Protein AF-A0A6M3LRN7-F1 (afdb_monomer_lite)

Secondary structure (DSSP, 8-state):
-----TTBGGGGG-SS-EEEESBSSS-BHHHHHHHHH-GGGGSTTHHHHHHHHHHHHH-S-SS-B-TTT-SEEEEEE-SSTTEEEEEEE-SS-GGGGEEEEEEHHHHHHHHHHHHHHHHHHHHHHHHH-TTS-TTSHHHHHHHHHHHHS--HHHHHHH-PPTT--SSTTGGGT--HHHHHHHHHHHHHHHHTTS-EEETTEEEETTEEPP---S--PPPSS--S---HHHHHHHH--

pLDDT: mean 83.61, std 16.54, range [29.41, 97.31]

Organism: NCBI:txid1070528

Radius of gyration: 21.31 Å; chains: 1; bounding box: 55×32×59 Å

Foldseek 3Di:
DPDPPLFDPPCVLALFDKDKDCDDLQAPQLQLLCVLPNDLLQPQQLLVQLVVACCQQFNADDDDHNPPFAPHWDWWAFPDRQKTWIQRGDSGRRSSRTMMMGGVVLVVQLVVLQVLLLVQLLVVLCVVCVVDDSPDPVSVVVSVVCVVPPDPVNCVRRNDRARPDPDSVCLCVGDGSSVVRSVRNSRVSNLQQQWDDDDPFTAGSSGTDDDDPDDRDRRPIDHVPCPVVNSVVSSVD

Sequence (237 aa):
MKSGNYGIQQADGFACPVHGAAAGSLADCSALAAHAWGEPCRDGNSGLIAFGYLWRRFGPPWAGTDSYKKLVSYILTTPEPDVWLEMMLSGNALPLCVGYIVDLSIERELHAVWDAWECRLYDWVGQQHPDVADSSEDFWRRVDQYRKNLPAEAIAAIGQAPGRT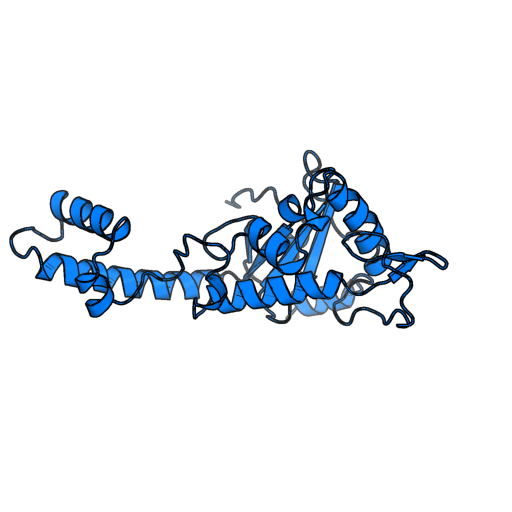PDPRDWQTCGGPISRVCTALVVAMRELLRPVYVRDIPINVLGRCGDCSEPASRSPYAGFGVPKNAMDERIAS

Structure (mmCIF, N/CA/C/O backbone):
data_AF-A0A6M3LRN7-F1
#
_entry.id   AF-A0A6M3LRN7-F1
#
loop_
_atom_site.group_PDB
_atom_site.id
_atom_site.type_symbol
_atom_site.label_atom_id
_atom_site.label_alt_id
_atom_site.label_comp_id
_atom_site.label_asym_id
_atom_site.label_entity_id
_atom_site.label_seq_id
_atom_site.pdbx_PDB_ins_code
_atom_site.Cartn_x
_atom_site.Cartn_y
_atom_site.Cartn_z
_atom_site.occupancy
_atom_site.B_iso_or_equiv
_atom_site.auth_seq_id
_atom_site.auth_comp_id
_atom_site.auth_asym_id
_atom_site.auth_atom_id
_atom_site.pdbx_PDB_model_num
ATOM 1 N N . MET A 1 1 ? -23.411 7.605 -9.660 1.00 29.41 1 MET A N 1
ATOM 2 C CA . MET A 1 1 ? -22.551 8.802 -9.776 1.00 29.41 1 MET A CA 1
ATOM 3 C C . MET A 1 1 ? -21.126 8.316 -9.532 1.00 29.41 1 MET A C 1
ATOM 5 O O . MET A 1 1 ? -20.847 7.913 -8.414 1.00 29.41 1 MET A O 1
ATOM 9 N N . LYS A 1 2 ? -20.295 8.163 -10.577 1.00 32.50 2 LYS A N 1
ATOM 10 C CA . LYS A 1 2 ? -18.912 7.670 -10.424 1.00 32.50 2 LYS A CA 1
ATOM 11 C C . LYS A 1 2 ? -18.115 8.772 -9.723 1.00 32.50 2 LYS A C 1
ATOM 13 O O . LYS A 1 2 ? -17.959 9.845 -10.300 1.00 32.50 2 LYS A O 1
ATOM 18 N N . SER A 1 3 ? -17.698 8.558 -8.478 1.00 33.12 3 SER A N 1
ATOM 19 C CA . SER A 1 3 ? -16.766 9.462 -7.804 1.00 33.12 3 SER A CA 1
ATOM 20 C C . SER A 1 3 ? -15.506 9.546 -8.659 1.00 33.12 3 SER A C 1
ATOM 22 O O . SER A 1 3 ? -14.915 8.521 -8.993 1.00 33.12 3 SER A O 1
ATOM 24 N N . GLY A 1 4 ? -15.159 10.757 -9.090 1.00 35.78 4 GLY A N 1
ATOM 25 C CA . GLY A 1 4 ? -14.008 11.020 -9.943 1.00 35.78 4 GLY A CA 1
ATOM 26 C C . GLY A 1 4 ? -12.707 10.702 -9.217 1.00 35.78 4 GLY A C 1
ATOM 27 O O . GLY A 1 4 ? -12.070 11.595 -8.669 1.00 35.78 4 GLY A O 1
ATOM 28 N N . ASN A 1 5 ? -12.303 9.435 -9.223 1.00 44.66 5 ASN A N 1
ATOM 29 C CA . ASN A 1 5 ? -10.934 9.049 -8.931 1.00 44.66 5 ASN A CA 1
ATOM 30 C C . ASN A 1 5 ? -10.105 9.409 -10.165 1.00 44.66 5 ASN A C 1
ATOM 32 O O . ASN A 1 5 ? -10.039 8.658 -11.132 1.00 44.66 5 ASN A O 1
ATOM 36 N N . TYR A 1 6 ? -9.480 10.585 -10.129 1.00 45.38 6 TYR A N 1
ATOM 37 C CA . TYR A 1 6 ? -8.572 11.142 -11.145 1.00 45.38 6 TYR A CA 1
ATOM 38 C C . TYR A 1 6 ? -7.301 10.294 -11.414 1.00 45.38 6 TYR A C 1
ATOM 40 O O . TYR A 1 6 ? -6.311 10.794 -11.937 1.00 45.38 6 TYR A O 1
ATOM 48 N N . GLY A 1 7 ? -7.271 9.021 -11.026 1.00 54.09 7 GLY A N 1
ATOM 49 C CA . GLY A 1 7 ? -6.027 8.284 -10.859 1.00 54.09 7 GLY A CA 1
ATOM 50 C C . GLY A 1 7 ? -5.570 7.489 -12.070 1.00 54.09 7 GLY A C 1
ATOM 51 O O . GLY A 1 7 ? -4.405 7.617 -12.451 1.00 54.09 7 GLY A O 1
ATOM 52 N N . ILE A 1 8 ? -6.432 6.612 -12.603 1.00 61.38 8 ILE A N 1
ATOM 53 C CA . ILE A 1 8 ? -5.955 5.453 -13.366 1.00 61.38 8 ILE A CA 1
ATOM 54 C C . ILE A 1 8 ? -7.015 4.949 -14.351 1.00 61.38 8 ILE A C 1
ATOM 56 O O . ILE A 1 8 ? -7.883 4.163 -13.991 1.00 61.38 8 ILE A O 1
ATOM 60 N N . GLN A 1 9 ? -6.916 5.330 -15.625 1.00 70.50 9 GLN A N 1
ATOM 61 C CA . GLN A 1 9 ? -7.776 4.757 -16.675 1.00 70.50 9 GLN A CA 1
ATOM 62 C C . GLN A 1 9 ? -7.602 3.232 -16.796 1.00 70.50 9 GLN A C 1
ATOM 64 O O . GLN A 1 9 ? -8.513 2.533 -17.218 1.00 70.50 9 GLN A O 1
ATOM 69 N N . GLN A 1 10 ? -6.443 2.697 -16.391 1.00 71.12 10 GLN A N 1
ATOM 70 C CA . GLN A 1 10 ? -6.204 1.250 -16.358 1.00 71.12 10 GLN A CA 1
ATOM 71 C C . GLN A 1 10 ? -7.095 0.538 -15.320 1.00 71.12 10 GLN A C 1
ATOM 73 O O . GLN A 1 10 ? -7.400 -0.636 -15.504 1.00 71.12 10 GLN A O 1
ATOM 78 N N . ALA A 1 11 ? -7.558 1.237 -14.273 1.00 75.50 11 ALA A N 1
ATOM 79 C CA . ALA A 1 11 ? -8.460 0.672 -13.269 1.00 75.50 11 ALA A CA 1
ATOM 80 C C . ALA A 1 11 ? -9.887 0.446 -13.806 1.00 75.50 11 ALA A C 1
ATOM 82 O O . ALA A 1 11 ? -10.584 -0.442 -13.326 1.00 75.50 11 ALA A O 1
ATOM 83 N N . ASP A 1 12 ? -10.307 1.181 -14.846 1.00 76.94 12 ASP A N 1
ATOM 84 C CA . ASP A 1 12 ? -11.606 0.957 -15.505 1.00 76.94 12 ASP A CA 1
ATOM 85 C C . ASP A 1 12 ? -11.690 -0.421 -16.185 1.00 76.94 12 ASP A C 1
ATOM 87 O O . ASP A 1 12 ? -12.781 -0.890 -16.505 1.00 76.94 12 ASP A O 1
ATOM 91 N N . GLY A 1 13 ? -10.544 -1.067 -16.414 1.00 77.69 13 GLY A N 1
ATOM 92 C CA . GLY A 1 13 ? -10.459 -2.411 -16.967 1.00 77.69 13 GLY A CA 1
ATOM 93 C C . GLY A 1 13 ? -10.559 -3.529 -15.932 1.00 77.69 13 GLY A C 1
ATOM 94 O O . GLY A 1 13 ? -10.332 -4.667 -16.304 1.00 77.69 13 GLY A O 1
ATOM 95 N N . PHE A 1 14 ? -10.826 -3.265 -14.654 1.00 78.50 14 PHE A N 1
ATOM 96 C CA . PHE A 1 14 ? -10.939 -4.329 -13.653 1.00 78.50 14 PHE A CA 1
ATOM 97 C C . PHE A 1 14 ? -12.349 -4.929 -13.649 1.00 78.50 14 PHE A C 1
ATOM 99 O O . PHE A 1 14 ? -13.340 -4.204 -13.717 1.00 78.50 14 PHE A O 1
ATOM 106 N N . ALA A 1 15 ? -12.443 -6.257 -13.531 1.00 86.31 15 ALA A N 1
ATOM 107 C CA . ALA A 1 15 ? -13.723 -6.960 -13.377 1.00 86.31 15 ALA A CA 1
ATOM 108 C C . ALA A 1 15 ? -14.369 -6.731 -11.999 1.00 86.31 15 ALA A C 1
ATOM 110 O O . ALA A 1 15 ? -15.558 -6.987 -11.810 1.00 86.31 15 ALA A O 1
ATOM 111 N N . CYS A 1 16 ? -13.591 -6.242 -11.034 1.00 83.81 16 CYS A N 1
ATOM 112 C CA . CYS A 1 16 ? -14.014 -6.021 -9.664 1.00 83.81 16 CYS A CA 1
ATOM 113 C C . CYS A 1 16 ? -13.986 -4.532 -9.283 1.00 83.81 16 CYS A C 1
ATOM 115 O O . CYS A 1 16 ? -13.269 -3.730 -9.891 1.00 83.81 16 CYS A O 1
ATOM 117 N N . PRO A 1 17 ? -14.779 -4.122 -8.277 1.00 90.19 17 PRO A N 1
ATOM 118 C CA . PRO A 1 17 ? -14.654 -2.793 -7.704 1.00 90.19 17 PRO A CA 1
ATOM 119 C C . PRO A 1 17 ? -13.315 -2.675 -6.974 1.00 90.19 17 PRO A C 1
ATOM 121 O O . PRO A 1 17 ? -13.003 -3.479 -6.098 1.00 90.19 17 PRO A O 1
ATOM 124 N N . VAL A 1 18 ? -12.560 -1.630 -7.298 1.00 89.62 18 VAL A N 1
ATOM 125 C CA . VAL A 1 18 ? -11.245 -1.382 -6.706 1.00 89.62 18 VAL A CA 1
ATOM 126 C C . VAL A 1 18 ? -11.179 -0.041 -5.984 1.00 89.62 18 VAL A C 1
ATOM 128 O O . VAL A 1 18 ? -11.859 0.923 -6.350 1.00 89.62 18 VAL A O 1
ATOM 131 N N . HIS A 1 19 ? -10.316 0.022 -4.976 1.00 89.94 19 HIS A N 1
ATOM 132 C CA . HIS A 1 19 ? -9.874 1.245 -4.316 1.00 89.94 19 HIS A CA 1
ATOM 133 C C . HIS A 1 19 ? -8.375 1.429 -4.549 1.00 89.94 19 HIS A C 1
ATOM 135 O O . HIS A 1 19 ? -7.638 0.450 -4.591 1.00 89.94 19 HIS A O 1
ATOM 141 N N . GLY A 1 20 ? -7.896 2.666 -4.672 1.00 86.94 20 GLY A N 1
ATOM 142 C CA . GLY A 1 20 ? -6.463 2.922 -4.770 1.00 86.94 20 GLY A CA 1
ATOM 143 C C . GLY A 1 20 ? -6.055 4.260 -4.176 1.00 86.94 20 GLY A C 1
ATOM 144 O O . GLY A 1 20 ? -6.798 5.240 -4.252 1.00 86.94 20 GLY A O 1
ATOM 145 N N . ALA A 1 21 ? -4.860 4.291 -3.592 1.00 85.44 21 ALA A N 1
ATOM 146 C CA . ALA A 1 21 ? -4.287 5.470 -2.961 1.00 85.44 21 ALA A CA 1
ATOM 147 C C . ALA A 1 21 ? -2.750 5.426 -2.978 1.00 85.44 21 ALA A C 1
ATOM 149 O O . ALA A 1 21 ? -2.137 4.361 -2.990 1.00 85.44 21 ALA A O 1
ATOM 150 N N . ALA A 1 22 ? -2.114 6.599 -2.924 1.00 80.25 22 ALA A N 1
ATOM 151 C CA . ALA A 1 22 ? -0.675 6.702 -2.653 1.00 80.25 22 ALA A CA 1
ATOM 152 C C . ALA A 1 22 ? -0.371 6.486 -1.157 1.00 80.25 22 ALA A C 1
ATOM 154 O O . ALA A 1 22 ? 0.602 5.837 -0.779 1.00 80.25 22 ALA A O 1
ATOM 155 N N . ALA A 1 23 ? -1.244 7.009 -0.297 1.00 79.50 23 ALA A N 1
ATOM 156 C CA . ALA A 1 23 ? -1.239 6.791 1.140 1.00 79.50 23 ALA A CA 1
ATOM 157 C C . ALA A 1 23 ? -2.692 6.741 1.629 1.00 79.50 23 ALA A C 1
ATOM 159 O O . ALA A 1 23 ? -3.521 7.532 1.176 1.00 79.50 23 ALA A O 1
ATOM 160 N N . GLY A 1 24 ? -3.011 5.813 2.527 1.00 82.75 24 GLY A N 1
ATOM 161 C CA . GLY A 1 24 ? -4.369 5.633 3.039 1.00 82.75 24 GLY A CA 1
ATOM 162 C C . GLY A 1 24 ? -4.423 4.728 4.264 1.00 82.75 24 GLY A C 1
ATOM 163 O O . GLY A 1 24 ? -3.416 4.513 4.932 1.00 82.75 24 GLY A O 1
ATOM 164 N N . SER A 1 25 ? -5.607 4.187 4.547 1.00 80.38 25 SER A N 1
ATOM 165 C CA . SER A 1 25 ? -5.858 3.308 5.698 1.00 80.38 25 SER A CA 1
ATOM 166 C C . SER A 1 25 ? -5.082 1.987 5.648 1.00 80.38 25 SER A C 1
ATOM 168 O O . SER A 1 25 ? -4.820 1.403 6.696 1.00 80.38 25 SER A O 1
ATOM 170 N N . LEU A 1 26 ? -4.716 1.517 4.450 1.00 87.88 26 LEU A N 1
ATOM 171 C CA . LEU A 1 26 ? -4.024 0.240 4.263 1.00 87.88 26 LEU A CA 1
ATOM 172 C C . LEU A 1 26 ? -2.498 0.356 4.228 1.00 87.88 26 LEU A C 1
ATOM 174 O O . LEU A 1 26 ? -1.818 -0.550 4.700 1.00 87.88 26 LEU A O 1
ATOM 178 N N . ALA A 1 27 ? -1.957 1.431 3.651 1.00 89.62 27 ALA A N 1
ATOM 179 C CA . ALA A 1 27 ? -0.521 1.578 3.436 1.00 89.62 27 ALA A CA 1
ATOM 180 C C . ALA A 1 27 ? -0.101 3.044 3.249 1.00 89.62 27 ALA A C 1
ATOM 182 O O . ALA A 1 27 ? -0.829 3.839 2.650 1.00 89.62 27 ALA A O 1
ATOM 183 N N . ASP A 1 28 ? 1.120 3.360 3.684 1.00 91.88 28 ASP A N 1
ATOM 184 C CA . ASP A 1 28 ? 1.886 4.542 3.272 1.00 91.88 28 ASP A CA 1
ATOM 185 C C . ASP A 1 28 ? 2.944 4.097 2.253 1.00 91.88 28 ASP A C 1
ATOM 187 O O . ASP A 1 28 ? 4.015 3.603 2.621 1.00 91.88 28 ASP A O 1
ATOM 191 N N . CYS A 1 29 ? 2.650 4.232 0.955 1.00 93.44 29 CYS A N 1
ATOM 192 C CA . CYS A 1 29 ? 3.545 3.708 -0.077 1.00 93.44 29 CYS A CA 1
ATOM 193 C C . CYS A 1 29 ? 4.880 4.441 -0.151 1.00 93.44 29 CYS A C 1
ATOM 195 O O . CYS A 1 29 ? 5.873 3.825 -0.528 1.00 93.44 29 CYS A O 1
ATOM 197 N N . SER A 1 30 ? 4.930 5.719 0.227 1.00 93.44 30 SER A N 1
ATOM 198 C CA . SER A 1 30 ? 6.182 6.478 0.240 1.00 93.44 30 SER A CA 1
ATOM 199 C C . SER A 1 30 ? 7.145 5.886 1.265 1.00 93.44 30 SER A C 1
ATOM 201 O O . SER A 1 30 ? 8.330 5.663 0.995 1.00 93.44 30 SER A O 1
ATOM 203 N N . ALA A 1 31 ? 6.625 5.550 2.440 1.00 91.94 31 ALA A N 1
ATOM 204 C CA . ALA A 1 31 ? 7.435 4.951 3.476 1.00 91.94 31 ALA A CA 1
ATOM 205 C C . ALA A 1 31 ? 7.752 3.467 3.211 1.00 91.94 31 ALA A C 1
ATOM 207 O O . ALA A 1 31 ? 8.886 3.045 3.453 1.00 91.94 31 ALA A O 1
ATOM 208 N N . LEU A 1 32 ? 6.823 2.697 2.627 1.00 94.00 32 LEU A N 1
ATOM 209 C CA . LEU A 1 32 ? 7.114 1.340 2.141 1.00 94.00 32 LEU A CA 1
ATOM 210 C C . LEU A 1 32 ? 8.195 1.344 1.053 1.00 94.00 32 LEU A C 1
ATOM 212 O O . LEU A 1 32 ? 9.089 0.501 1.084 1.00 94.00 32 LEU A O 1
ATOM 216 N N . ALA A 1 33 ? 8.165 2.310 0.134 1.00 95.38 33 ALA A N 1
ATOM 217 C CA . ALA A 1 33 ? 9.182 2.491 -0.897 1.00 95.38 33 ALA A CA 1
ATOM 218 C C . ALA A 1 33 ? 10.552 2.796 -0.287 1.00 95.38 33 ALA A C 1
ATOM 220 O O . ALA A 1 33 ? 11.543 2.154 -0.636 1.00 95.38 33 ALA A O 1
ATOM 221 N N . ALA A 1 34 ? 10.609 3.713 0.683 1.00 94.12 34 ALA A N 1
ATOM 222 C CA . ALA A 1 34 ? 11.837 3.993 1.422 1.00 94.12 34 ALA A CA 1
ATOM 223 C C . ALA A 1 34 ? 12.362 2.751 2.164 1.00 94.12 34 ALA A C 1
ATOM 225 O O . ALA A 1 34 ? 13.568 2.516 2.192 1.00 94.12 34 ALA A O 1
ATOM 226 N N . HIS A 1 35 ? 11.473 1.921 2.719 1.00 93.44 35 HIS A N 1
ATOM 227 C CA . HIS A 1 35 ? 11.845 0.645 3.332 1.00 93.44 35 HIS A CA 1
ATOM 228 C C . HIS A 1 35 ? 12.351 -0.384 2.305 1.00 93.44 35 HIS A C 1
ATOM 230 O O . HIS A 1 35 ? 13.311 -1.107 2.569 1.00 93.44 35 HIS A O 1
ATOM 236 N N . ALA A 1 36 ? 11.710 -0.478 1.138 1.00 95.31 36 ALA A N 1
ATOM 237 C CA . ALA A 1 36 ? 12.035 -1.460 0.109 1.00 95.31 36 ALA A CA 1
ATOM 238 C C . ALA A 1 36 ? 13.333 -1.131 -0.643 1.00 95.31 36 ALA A C 1
ATOM 240 O O . ALA A 1 36 ? 14.077 -2.046 -0.997 1.00 95.31 36 ALA A O 1
ATOM 241 N N . TRP A 1 37 ? 13.600 0.154 -0.884 1.00 96.44 37 TRP A N 1
ATOM 242 C CA . TRP A 1 37 ? 14.675 0.621 -1.762 1.00 96.44 37 TRP A CA 1
ATOM 243 C C . TRP A 1 37 ? 15.789 1.398 -1.056 1.00 96.44 37 TRP A C 1
ATOM 245 O O . TRP A 1 37 ? 16.843 1.619 -1.652 1.00 96.44 37 TRP A O 1
ATOM 255 N N . GLY A 1 38 ? 15.592 1.791 0.203 1.00 95.44 38 GLY A N 1
ATOM 256 C CA . GLY A 1 38 ? 16.562 2.574 0.965 1.00 95.44 38 GLY A CA 1
ATOM 257 C C . GLY A 1 38 ? 16.732 4.001 0.441 1.00 95.44 38 GLY A C 1
ATOM 258 O O . GLY A 1 38 ? 15.925 4.507 -0.334 1.00 95.44 38 GLY A O 1
ATOM 259 N N . GLU A 1 39 ? 17.805 4.666 0.863 1.00 94.38 39 GLU A N 1
ATOM 260 C CA . GLU A 1 39 ? 18.052 6.081 0.549 1.00 94.38 39 GLU A CA 1
ATOM 261 C C . GLU A 1 39 ? 18.117 6.437 -0.952 1.00 94.38 39 GLU A C 1
ATOM 263 O O . GLU A 1 39 ? 17.586 7.486 -1.319 1.00 94.38 39 GLU A O 1
ATOM 268 N N . PRO A 1 40 ? 18.667 5.599 -1.859 1.00 94.06 40 PRO A N 1
ATOM 269 C CA . PRO A 1 40 ? 18.795 5.969 -3.273 1.00 94.06 40 PRO A CA 1
ATOM 270 C C . PRO A 1 40 ? 17.475 6.315 -3.975 1.00 94.06 40 PRO A C 1
ATOM 272 O O . PRO A 1 40 ? 17.477 7.068 -4.946 1.00 94.06 40 PRO A O 1
ATOM 275 N N . CYS A 1 41 ? 16.334 5.812 -3.490 1.00 94.62 41 CYS A N 1
ATOM 276 C CA . CYS A 1 41 ? 15.034 6.148 -4.073 1.00 94.62 41 CYS A CA 1
ATOM 277 C C . CYS A 1 41 ? 14.613 7.610 -3.833 1.00 94.62 41 CYS A C 1
ATOM 279 O O . CYS A 1 41 ? 13.684 8.089 -4.476 1.00 94.62 41 CYS A O 1
ATOM 281 N N . ARG A 1 42 ? 15.275 8.340 -2.928 1.00 94.75 42 ARG A N 1
ATOM 282 C CA . ARG A 1 42 ? 14.945 9.737 -2.610 1.00 94.75 42 ARG A CA 1
ATOM 283 C C . ARG A 1 42 ? 15.578 10.756 -3.554 1.00 94.75 42 ARG A C 1
ATOM 285 O O . ARG A 1 42 ? 15.255 11.937 -3.442 1.00 94.75 42 ARG A O 1
ATOM 292 N N . ASP A 1 43 ? 16.436 10.328 -4.482 1.00 94.38 43 ASP A N 1
ATOM 293 C CA . ASP A 1 43 ? 16.988 11.226 -5.498 1.00 94.38 43 ASP A CA 1
ATOM 294 C C . ASP A 1 43 ? 15.861 11.890 -6.301 1.00 94.38 43 ASP A C 1
ATOM 296 O O . ASP A 1 43 ? 14.903 11.226 -6.703 1.00 94.38 43 ASP A O 1
ATOM 300 N N . GLY A 1 44 ? 15.973 13.196 -6.552 1.00 90.69 44 GLY A N 1
ATOM 301 C CA . GLY A 1 44 ? 14.909 13.975 -7.187 1.00 90.69 44 GLY A CA 1
ATOM 302 C C . GLY A 1 44 ? 14.513 13.476 -8.580 1.00 90.69 44 GLY A C 1
ATOM 303 O O . GLY A 1 44 ? 13.362 13.636 -8.966 1.00 90.69 44 GLY A O 1
ATOM 304 N N . ASN A 1 45 ? 15.423 12.818 -9.307 1.00 92.50 45 ASN A N 1
ATOM 305 C CA . ASN A 1 45 ? 15.179 12.299 -10.655 1.00 92.50 45 ASN A CA 1
ATOM 306 C C . ASN A 1 45 ? 14.928 10.785 -10.691 1.00 92.50 45 ASN A C 1
ATOM 308 O O . ASN A 1 45 ? 14.758 10.214 -11.772 1.00 92.50 45 ASN A O 1
ATOM 312 N N . SER A 1 46 ? 14.886 10.117 -9.539 1.00 95.69 46 SER A N 1
ATOM 313 C CA . SER A 1 46 ? 14.692 8.664 -9.468 1.00 95.69 46 SER A CA 1
ATOM 314 C C . SER A 1 46 ? 13.374 8.196 -10.100 1.00 95.69 46 SER A C 1
ATOM 316 O O . SER A 1 46 ? 13.340 7.106 -10.666 1.00 95.69 46 SER A O 1
ATOM 318 N N . GLY A 1 47 ? 12.320 9.024 -10.131 1.00 95.62 47 GLY A N 1
ATOM 319 C CA . GLY A 1 47 ? 11.094 8.738 -10.887 1.00 95.62 47 GLY A CA 1
ATOM 320 C C . GLY A 1 47 ? 11.305 8.647 -12.408 1.00 95.62 47 GLY A C 1
ATOM 321 O O . GLY A 1 47 ? 10.757 7.756 -13.060 1.00 95.62 47 GLY A O 1
ATOM 322 N N . LEU A 1 48 ? 12.160 9.503 -12.983 1.00 94.44 48 LEU A N 1
ATOM 323 C CA . LEU A 1 48 ? 12.522 9.457 -14.410 1.00 94.44 48 LEU A CA 1
ATOM 324 C C . LEU A 1 48 ? 13.418 8.260 -14.735 1.00 94.44 48 LEU A C 1
ATOM 326 O O . LEU A 1 48 ? 13.296 7.645 -15.795 1.00 94.44 48 LEU A O 1
ATOM 330 N N . ILE A 1 49 ? 14.311 7.906 -13.813 1.00 94.88 49 ILE A N 1
ATOM 331 C CA . ILE A 1 49 ? 15.152 6.713 -13.934 1.00 94.88 49 ILE A CA 1
ATOM 332 C C . ILE A 1 49 ? 14.274 5.456 -13.922 1.00 94.88 49 ILE A C 1
ATOM 334 O O . ILE A 1 49 ? 14.383 4.610 -14.816 1.00 94.88 49 ILE A O 1
ATOM 338 N N . ALA A 1 50 ? 13.346 5.377 -12.966 1.00 96.81 50 ALA A N 1
ATOM 339 C CA . ALA A 1 50 ? 12.366 4.307 -12.883 1.00 96.81 50 ALA A CA 1
ATOM 340 C C . ALA A 1 50 ? 11.508 4.217 -14.150 1.00 96.81 50 ALA A C 1
ATOM 342 O O . ALA A 1 50 ? 11.179 3.113 -14.571 1.00 96.81 50 ALA A O 1
ATOM 343 N N . PHE A 1 51 ? 11.200 5.338 -14.812 1.00 95.31 51 PHE A N 1
ATOM 344 C CA . PHE A 1 51 ? 10.528 5.319 -16.113 1.00 95.31 51 PHE A CA 1
ATOM 345 C C . PHE A 1 51 ? 11.322 4.578 -17.182 1.00 95.31 51 PHE A C 1
ATOM 347 O O . PHE A 1 51 ? 10.774 3.671 -17.808 1.00 95.31 51 PHE A O 1
ATOM 354 N N . GLY A 1 52 ? 12.602 4.908 -17.372 1.00 93.94 52 GLY A N 1
ATOM 355 C CA . GLY A 1 52 ? 13.441 4.208 -18.349 1.00 93.94 52 GLY A CA 1
ATOM 356 C C . GLY A 1 52 ? 13.527 2.708 -18.059 1.00 93.94 52 GLY A C 1
ATOM 357 O O . GLY A 1 52 ? 13.422 1.881 -18.968 1.00 93.94 52 GLY A O 1
ATOM 358 N N . TYR A 1 53 ? 13.638 2.357 -16.778 1.00 95.69 53 TYR A N 1
ATOM 359 C CA . TYR A 1 53 ? 13.626 0.976 -16.323 1.00 95.69 53 TYR A CA 1
ATOM 360 C C . TYR A 1 53 ? 12.299 0.256 -16.607 1.00 95.69 53 TYR A C 1
ATOM 362 O O . TYR A 1 53 ? 12.305 -0.802 -17.235 1.00 95.69 53 TYR A O 1
ATOM 370 N N . LEU A 1 54 ? 11.167 0.821 -16.181 1.00 94.38 54 LEU A N 1
ATOM 371 C CA . LEU A 1 54 ? 9.844 0.221 -16.351 1.00 94.38 54 LEU A CA 1
ATOM 372 C C . LEU A 1 54 ? 9.473 0.134 -17.829 1.00 94.38 54 LEU A C 1
ATOM 374 O O . LEU A 1 54 ? 8.988 -0.901 -18.256 1.00 94.38 54 LEU A O 1
ATOM 378 N N . TRP A 1 55 ? 9.812 1.130 -18.646 1.00 92.62 55 TRP A N 1
ATOM 379 C CA . TRP A 1 55 ? 9.641 1.042 -20.097 1.00 92.62 55 TRP A CA 1
ATOM 380 C C . TRP A 1 55 ? 10.459 -0.105 -20.696 1.00 92.62 55 TRP A C 1
ATOM 382 O O . TRP A 1 55 ? 9.976 -0.870 -21.528 1.00 92.62 55 TRP A O 1
ATOM 392 N N . ARG A 1 56 ? 11.718 -0.257 -20.273 1.00 90.31 56 ARG A N 1
ATOM 393 C CA . ARG A 1 56 ? 12.592 -1.323 -20.774 1.00 90.31 56 ARG A CA 1
ATOM 394 C C . ARG A 1 56 ? 12.137 -2.709 -20.326 1.00 90.31 56 ARG A C 1
ATOM 396 O O . ARG A 1 56 ? 12.274 -3.661 -21.104 1.00 90.31 56 ARG A O 1
ATOM 403 N N . ARG A 1 57 ? 11.692 -2.821 -19.073 1.00 90.75 57 ARG A N 1
ATOM 404 C CA . ARG A 1 57 ? 11.253 -4.069 -18.450 1.00 90.75 57 ARG A CA 1
ATOM 405 C C . ARG A 1 57 ? 9.874 -4.459 -18.952 1.00 90.75 57 ARG A C 1
ATOM 407 O O . ARG A 1 57 ? 9.730 -5.630 -19.249 1.00 90.75 57 ARG A O 1
ATOM 414 N N . PHE A 1 58 ? 8.953 -3.495 -19.061 1.00 86.38 58 PHE A N 1
ATOM 415 C CA . PHE A 1 58 ? 7.507 -3.669 -19.226 1.00 86.38 58 PHE A CA 1
ATOM 416 C C . PHE A 1 58 ? 6.902 -3.237 -20.569 1.00 86.38 58 PHE A C 1
ATOM 418 O O . PHE A 1 58 ? 5.827 -3.716 -20.942 1.00 86.38 58 PHE A O 1
ATOM 425 N N . GLY A 1 59 ? 7.617 -2.420 -21.341 1.00 86.75 59 GLY A N 1
ATOM 426 C CA . GLY A 1 59 ? 7.093 -1.774 -22.543 1.00 86.75 59 GLY A CA 1
ATOM 427 C C . GLY A 1 59 ? 6.271 -0.519 -22.215 1.00 86.75 59 GLY A C 1
ATOM 428 O O . GLY A 1 59 ? 6.267 -0.073 -21.069 1.00 86.75 59 GLY A O 1
ATOM 429 N N . PRO A 1 60 ? 5.593 0.080 -23.210 1.00 86.50 60 PRO A N 1
ATOM 430 C CA . PRO A 1 60 ? 4.736 1.238 -22.982 1.00 86.50 60 PRO A CA 1
ATOM 431 C C . PRO A 1 60 ? 3.524 0.904 -22.089 1.00 86.50 60 PRO A C 1
ATOM 433 O O . PRO A 1 60 ? 3.025 -0.225 -22.127 1.00 86.50 60 PRO A O 1
ATOM 436 N N . PRO A 1 61 ? 3.002 1.889 -21.334 1.00 81.19 61 PRO A N 1
ATOM 437 C CA . PRO A 1 61 ? 1.729 1.766 -20.624 1.00 81.19 61 PRO A CA 1
ATOM 438 C C . PRO A 1 61 ? 0.560 1.637 -21.611 1.00 81.19 61 PRO A C 1
ATOM 440 O O . PRO A 1 61 ? 0.614 2.135 -22.735 1.00 81.19 61 PRO A O 1
ATOM 443 N N . TRP A 1 62 ? -0.522 0.994 -21.178 1.00 69.06 62 TRP A N 1
ATOM 444 C CA . TRP A 1 62 ? -1.640 0.628 -22.059 1.00 69.06 62 TRP A CA 1
ATOM 445 C C . TRP A 1 62 ? -2.793 1.631 -22.042 1.00 69.06 62 TRP A C 1
ATOM 447 O O . TRP A 1 62 ? -3.620 1.638 -22.950 1.00 69.06 62 TRP A O 1
ATOM 457 N N . ALA A 1 63 ? -2.837 2.492 -21.028 1.00 72.94 63 ALA A N 1
ATOM 458 C CA . ALA A 1 63 ? -3.795 3.582 -20.946 1.00 72.94 63 ALA A CA 1
ATOM 459 C C . ALA A 1 63 ? -3.115 4.857 -20.454 1.00 72.94 63 ALA A C 1
ATOM 461 O O . ALA A 1 63 ? -2.027 4.818 -19.866 1.00 72.94 63 ALA A O 1
ATOM 462 N N . GLY A 1 64 ? -3.786 5.979 -20.704 1.00 68.75 64 GLY A N 1
ATOM 463 C CA . GLY A 1 64 ? -3.358 7.281 -20.236 1.00 68.75 64 GLY A CA 1
ATOM 464 C C . GLY A 1 64 ? -3.397 7.387 -18.715 1.00 68.75 64 GLY A C 1
ATOM 465 O O . GLY A 1 64 ? -3.992 6.585 -17.993 1.00 68.75 64 GLY A O 1
ATOM 466 N N . THR A 1 65 ? -2.741 8.427 -18.236 1.00 76.81 65 THR A N 1
ATOM 467 C CA . THR A 1 65 ? -2.735 8.837 -16.837 1.00 76.81 65 THR A CA 1
ATOM 468 C C . THR A 1 65 ? -3.228 10.282 -16.751 1.00 76.81 65 THR A C 1
ATOM 470 O O . THR A 1 65 ? -3.470 10.906 -17.786 1.00 76.81 65 THR A O 1
ATOM 473 N N . ASP A 1 66 ? -3.378 10.825 -15.541 1.00 77.31 66 ASP A N 1
ATOM 474 C CA . ASP A 1 66 ? -3.558 12.269 -15.347 1.00 77.31 66 ASP A CA 1
ATOM 475 C C . ASP A 1 66 ? -2.505 13.046 -16.157 1.00 77.31 66 ASP A C 1
ATOM 477 O O . ASP A 1 66 ? -1.311 12.986 -15.854 1.00 77.31 66 ASP A O 1
ATOM 481 N N . SER A 1 67 ? -2.970 13.774 -17.177 1.00 73.62 67 SER A N 1
ATOM 482 C CA . SER A 1 67 ? -2.138 14.518 -18.123 1.00 73.62 67 SER A CA 1
ATOM 483 C C . SER A 1 67 ? -1.424 15.717 -17.500 1.00 73.62 67 SER A C 1
ATOM 485 O O . SER A 1 67 ? -0.615 16.350 -18.173 1.00 73.62 67 SER A O 1
ATOM 487 N N . TYR A 1 68 ? -1.750 16.079 -16.256 1.00 75.62 68 TYR A N 1
ATOM 488 C CA . TYR A 1 68 ? -1.176 17.241 -15.589 1.00 75.62 68 TYR A CA 1
ATOM 489 C C . TYR A 1 68 ? 0.001 16.892 -14.669 1.00 75.62 68 TYR A C 1
ATOM 491 O O . TYR A 1 68 ? 0.999 17.609 -14.669 1.00 75.62 68 TYR A O 1
ATOM 499 N N . LYS A 1 69 ? -0.087 15.807 -13.885 1.00 79.94 69 LYS A N 1
ATOM 500 C CA . LYS A 1 69 ? 0.889 15.516 -12.810 1.00 79.94 69 LYS A CA 1
ATOM 501 C C . LYS A 1 69 ? 1.759 14.282 -13.035 1.00 79.94 69 LYS A C 1
ATOM 503 O O . LYS A 1 69 ? 2.731 14.094 -12.305 1.00 79.94 69 LYS A O 1
ATOM 508 N N . LYS A 1 70 ? 1.416 13.430 -14.002 1.00 84.69 70 LYS A N 1
ATOM 509 C CA . LYS A 1 70 ? 2.060 12.128 -14.211 1.00 84.69 70 LYS A CA 1
ATOM 510 C C . LYS A 1 70 ? 2.557 12.020 -15.654 1.00 84.69 70 LYS A C 1
ATOM 512 O O . LYS A 1 70 ? 1.868 12.425 -16.583 1.00 84.69 70 LYS A O 1
ATOM 517 N N . LEU A 1 71 ? 3.745 11.450 -15.843 1.00 89.06 71 LEU A N 1
ATOM 518 C CA . LEU A 1 71 ? 4.271 11.129 -17.175 1.00 89.06 71 LEU A CA 1
ATOM 519 C C . LEU A 1 71 ? 3.655 9.829 -17.694 1.00 89.06 71 LEU A C 1
ATOM 521 O O . LEU A 1 71 ? 3.251 9.736 -18.848 1.00 89.06 71 LEU A O 1
ATOM 525 N N . VAL A 1 72 ? 3.587 8.823 -16.822 1.00 90.19 72 VAL A N 1
ATOM 526 C CA . VAL A 1 72 ? 3.031 7.499 -17.108 1.00 90.19 72 VAL A CA 1
ATOM 527 C C . VAL A 1 72 ? 2.614 6.817 -15.806 1.00 90.19 72 VAL A C 1
ATOM 529 O O . VAL A 1 72 ? 3.213 7.074 -14.765 1.00 90.19 72 VAL A O 1
ATOM 532 N N . SER A 1 73 ? 1.618 5.929 -15.870 1.00 90.56 73 SER A N 1
ATOM 533 C CA . SER A 1 73 ? 1.310 4.996 -14.786 1.00 90.56 73 SER A CA 1
ATOM 534 C C . SER A 1 73 ? 1.433 3.536 -15.241 1.00 90.56 73 SER A C 1
ATOM 536 O O . SER A 1 73 ? 1.048 3.197 -16.365 1.00 90.56 73 SER A O 1
ATOM 538 N N . TYR A 1 74 ? 1.967 2.681 -14.368 1.00 91.81 74 TYR A N 1
ATOM 539 C CA . TYR A 1 74 ? 1.949 1.223 -14.509 1.00 91.81 74 TYR A CA 1
ATOM 540 C C . TYR A 1 74 ? 1.192 0.609 -13.337 1.00 91.81 74 TYR A C 1
ATOM 542 O O . TYR A 1 74 ? 1.482 0.936 -12.189 1.00 91.81 74 TYR A O 1
ATOM 550 N N . ILE A 1 75 ? 0.293 -0.330 -13.620 1.00 91.62 75 ILE A N 1
ATOM 551 C CA . ILE A 1 75 ? -0.248 -1.248 -12.618 1.00 91.62 75 ILE A CA 1
ATOM 552 C C . ILE A 1 75 ? 0.498 -2.576 -12.731 1.00 91.62 75 ILE A C 1
ATOM 554 O O . ILE A 1 75 ? 0.544 -3.181 -13.802 1.00 91.62 75 ILE A O 1
ATOM 558 N N . LEU A 1 76 ? 1.063 -3.040 -11.622 1.00 91.38 76 LEU A N 1
ATOM 559 C CA . LEU A 1 76 ? 1.832 -4.274 -11.540 1.00 91.38 76 LEU A CA 1
ATOM 560 C C . LEU A 1 76 ? 1.164 -5.241 -10.560 1.00 91.38 76 LEU A C 1
ATOM 562 O O . LEU A 1 76 ? 0.716 -4.852 -9.484 1.00 91.38 76 LEU A O 1
ATOM 566 N N . THR A 1 77 ? 1.117 -6.520 -10.922 1.00 92.06 77 THR A N 1
ATOM 567 C CA . THR A 1 77 ? 0.632 -7.583 -10.031 1.00 92.06 77 THR A CA 1
ATOM 568 C C . THR A 1 77 ? 1.564 -7.766 -8.841 1.00 92.06 77 THR A C 1
ATOM 570 O O . THR A 1 77 ? 2.786 -7.688 -9.001 1.00 92.06 77 THR A O 1
ATOM 573 N N . THR A 1 78 ? 1.007 -8.107 -7.684 1.00 94.69 78 THR A N 1
ATOM 574 C CA . THR A 1 78 ? 1.776 -8.519 -6.505 1.00 94.69 78 THR A CA 1
ATOM 575 C C . THR A 1 78 ? 1.584 -10.022 -6.238 1.00 94.69 78 THR A C 1
ATOM 577 O O . THR A 1 78 ? 0.823 -10.675 -6.958 1.00 94.69 78 THR A O 1
ATOM 580 N N . PRO A 1 79 ? 2.278 -10.617 -5.249 1.00 93.69 79 PRO A N 1
ATOM 581 C CA . PRO A 1 79 ? 1.990 -11.985 -4.812 1.00 93.69 79 PRO A CA 1
ATOM 582 C C . PRO A 1 79 ? 0.579 -12.174 -4.239 1.00 93.69 79 PRO A C 1
ATOM 584 O O . PRO A 1 79 ? 0.103 -13.304 -4.186 1.00 93.69 79 PRO A O 1
ATOM 587 N N . GLU A 1 80 ? -0.072 -11.092 -3.809 1.00 94.69 80 GLU A N 1
ATOM 588 C CA . GLU A 1 80 ? -1.462 -11.104 -3.364 1.00 94.69 80 GLU A CA 1
ATOM 589 C C . GLU A 1 80 ? -2.365 -10.756 -4.564 1.00 94.69 80 GLU A C 1
ATOM 591 O O . GLU A 1 80 ? -2.242 -9.655 -5.107 1.00 94.69 80 GLU A O 1
ATOM 596 N N . PRO A 1 81 ? -3.240 -11.669 -5.029 1.00 91.94 81 PRO A N 1
ATOM 597 C CA . PRO A 1 81 ? -4.006 -11.494 -6.268 1.00 91.94 81 PRO A CA 1
ATOM 598 C C . PRO A 1 81 ? -4.924 -10.269 -6.273 1.00 91.94 81 PRO A C 1
ATOM 600 O O . PRO A 1 81 ? -5.158 -9.713 -7.345 1.00 91.94 81 PRO A O 1
ATOM 603 N N . ASP A 1 82 ? -5.377 -9.845 -5.094 1.00 95.00 82 ASP A N 1
ATOM 604 C CA . ASP A 1 82 ? -6.309 -8.734 -4.892 1.00 95.00 82 ASP A CA 1
ATOM 605 C C . ASP A 1 82 ? -5.595 -7.416 -4.535 1.00 95.00 82 ASP A C 1
ATOM 607 O O . ASP A 1 82 ? -6.223 -6.449 -4.098 1.00 95.00 82 ASP A O 1
ATOM 611 N N . VAL A 1 83 ? -4.266 -7.380 -4.689 1.00 94.62 83 VAL A N 1
ATOM 612 C CA . VAL A 1 83 ? -3.419 -6.207 -4.451 1.00 94.62 83 VAL A CA 1
ATOM 613 C C . VAL A 1 83 ? -2.539 -5.963 -5.670 1.00 94.62 83 VAL A C 1
ATOM 615 O O . VAL A 1 83 ? -1.817 -6.843 -6.149 1.00 94.62 83 VAL A O 1
ATOM 618 N N . TRP A 1 84 ? -2.525 -4.718 -6.124 1.00 94.31 84 TRP A N 1
ATOM 619 C CA . TRP A 1 84 ? -1.682 -4.255 -7.214 1.00 94.31 84 TRP A CA 1
ATOM 620 C C . TRP A 1 84 ? -0.826 -3.074 -6.769 1.00 94.31 84 TRP A C 1
ATOM 622 O O . TRP A 1 84 ? -1.251 -2.218 -5.994 1.00 94.31 84 TRP A O 1
ATOM 632 N N . LEU A 1 85 ? 0.394 -3.029 -7.291 1.00 94.81 85 LEU A N 1
ATOM 633 C CA . LEU A 1 85 ? 1.317 -1.915 -7.129 1.00 94.81 85 LEU A CA 1
ATOM 634 C C . LEU A 1 85 ? 1.076 -0.911 -8.260 1.00 94.81 85 LEU A C 1
ATOM 636 O O . LEU A 1 85 ? 1.191 -1.267 -9.433 1.00 94.81 85 LEU A O 1
ATOM 640 N N . GLU A 1 86 ? 0.779 0.341 -7.921 1.00 93.94 86 GLU A N 1
ATOM 641 C CA . GLU A 1 86 ? 0.708 1.435 -8.889 1.00 93.94 86 GLU A CA 1
ATOM 642 C C . GLU A 1 86 ? 2.032 2.215 -8.902 1.00 93.94 86 GLU A C 1
ATOM 644 O O . GLU A 1 86 ? 2.509 2.677 -7.866 1.00 93.94 86 GLU A O 1
ATOM 649 N N . MET A 1 87 ? 2.608 2.410 -10.088 1.00 94.44 87 MET A N 1
ATOM 650 C CA . MET A 1 87 ? 3.799 3.229 -10.316 1.00 94.44 87 MET A CA 1
ATOM 651 C C . MET A 1 87 ? 3.442 4.458 -11.161 1.00 94.44 87 MET A C 1
ATOM 653 O O . MET A 1 87 ? 3.425 4.387 -12.388 1.00 94.44 87 MET A O 1
ATOM 657 N N . MET A 1 88 ? 3.187 5.589 -10.504 1.00 93.12 88 MET A N 1
ATOM 658 C CA . MET A 1 88 ? 2.811 6.894 -11.064 1.00 93.12 88 MET A CA 1
ATOM 659 C C . MET A 1 88 ? 4.043 7.761 -11.341 1.00 93.12 88 MET A C 1
ATOM 661 O O . MET A 1 88 ? 4.380 8.668 -10.578 1.00 93.12 88 MET A O 1
ATOM 665 N N . LEU A 1 89 ? 4.754 7.477 -12.422 1.00 94.00 89 LEU A N 1
ATOM 666 C CA . LEU A 1 89 ? 6.062 8.074 -12.665 1.00 94.00 89 LEU A CA 1
ATOM 667 C C . LEU A 1 89 ? 5.953 9.554 -13.030 1.00 94.00 89 LEU A C 1
ATOM 669 O O . LEU A 1 89 ? 5.108 9.976 -13.825 1.00 94.00 89 LEU A O 1
ATOM 673 N N . SER A 1 90 ? 6.850 10.342 -12.451 1.00 92.19 90 SER A N 1
ATOM 674 C CA . SER A 1 90 ? 6.944 11.788 -12.627 1.00 92.19 90 SER A CA 1
ATOM 675 C C . SER A 1 90 ? 8.407 12.234 -12.504 1.00 92.19 90 SER A C 1
ATOM 677 O O . SER A 1 90 ? 9.299 11.411 -12.303 1.00 92.19 90 SER A O 1
ATOM 679 N N . GLY A 1 91 ? 8.662 13.538 -12.613 1.00 92.25 91 GLY A N 1
ATOM 680 C CA . GLY A 1 91 ? 9.970 14.137 -12.316 1.00 92.25 91 GLY A CA 1
ATOM 681 C C . GLY A 1 91 ? 10.289 14.263 -10.821 1.00 92.25 91 GLY A C 1
ATOM 682 O O . GLY A 1 91 ? 11.113 15.095 -10.469 1.00 92.25 91 GLY A O 1
ATOM 683 N N . ASN A 1 92 ? 9.594 13.522 -9.952 1.00 94.00 92 ASN A N 1
ATOM 684 C CA . ASN A 1 92 ? 9.810 13.533 -8.507 1.00 94.00 92 ASN A CA 1
ATOM 685 C C . ASN A 1 92 ? 10.645 12.331 -8.045 1.00 94.00 92 ASN A C 1
ATOM 687 O O . ASN A 1 92 ? 10.898 11.383 -8.794 1.00 94.00 92 ASN A O 1
ATOM 691 N N . ALA A 1 93 ? 10.989 12.348 -6.756 1.00 96.38 93 ALA A N 1
ATOM 692 C CA . ALA A 1 93 ? 11.545 11.195 -6.069 1.00 96.38 93 ALA A CA 1
ATOM 693 C C . ALA A 1 93 ? 10.612 9.975 -6.155 1.00 96.38 93 ALA A C 1
ATOM 695 O O . ALA A 1 93 ? 9.383 10.089 -6.077 1.00 96.38 93 ALA A O 1
ATOM 696 N N . LEU A 1 94 ? 11.211 8.795 -6.280 1.00 95.81 94 LEU A N 1
ATOM 697 C CA . LEU A 1 94 ? 10.523 7.542 -6.552 1.00 95.81 94 LEU A CA 1
ATOM 698 C C . LEU A 1 94 ? 9.473 7.165 -5.488 1.00 95.81 94 LEU A C 1
ATOM 700 O O . LEU A 1 94 ? 8.408 6.718 -5.900 1.00 95.81 94 LEU A O 1
ATOM 704 N N . PRO A 1 95 ? 9.656 7.407 -4.170 1.00 96.44 95 PRO A N 1
ATOM 705 C CA . PRO A 1 95 ? 8.610 7.199 -3.165 1.00 96.44 95 PRO A CA 1
ATOM 706 C C . PRO A 1 95 ? 7.295 7.929 -3.445 1.00 96.44 95 PRO A C 1
ATOM 708 O O . PRO A 1 95 ? 6.228 7.414 -3.133 1.00 96.44 95 PRO A O 1
ATOM 711 N N . LEU A 1 96 ? 7.355 9.111 -4.067 1.00 94.50 96 LEU A N 1
ATOM 712 C CA . LEU A 1 96 ? 6.165 9.887 -4.435 1.00 94.50 96 LEU A CA 1
ATOM 713 C C . LEU A 1 96 ? 5.488 9.361 -5.706 1.00 94.50 96 LEU A C 1
ATOM 715 O O . LEU A 1 96 ? 4.413 9.828 -6.075 1.00 94.50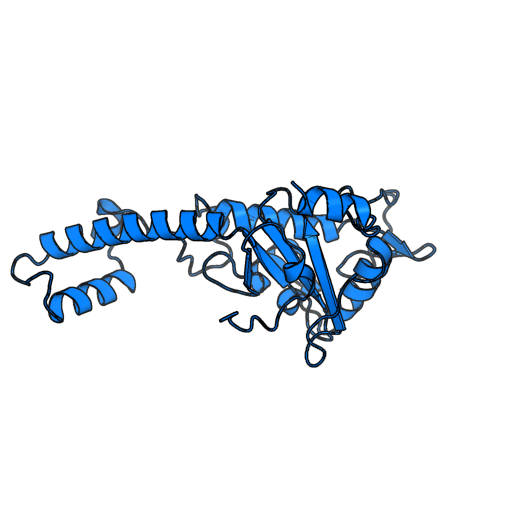 96 LEU A O 1
ATOM 719 N N . CYS A 1 97 ? 6.122 8.405 -6.379 1.00 95.19 97 CYS A N 1
ATOM 720 C CA . CYS A 1 97 ? 5.607 7.748 -7.568 1.00 95.19 97 CYS A CA 1
ATOM 721 C C . CYS A 1 97 ? 4.952 6.399 -7.245 1.00 95.19 97 CYS A C 1
ATOM 723 O O . CYS A 1 97 ? 4.629 5.670 -8.177 1.00 95.19 97 CYS A O 1
ATOM 725 N N . VAL A 1 98 ? 4.779 6.033 -5.970 1.00 95.81 98 VAL A N 1
ATOM 726 C CA . VAL A 1 98 ? 4.225 4.731 -5.583 1.00 95.81 98 VAL A CA 1
ATOM 727 C C . VAL A 1 98 ? 2.828 4.880 -4.998 1.00 95.81 98 VAL A C 1
ATOM 729 O O . VAL A 1 98 ? 2.575 5.744 -4.160 1.00 95.81 98 VAL A O 1
ATOM 732 N N . GLY A 1 99 ? 1.930 4.007 -5.430 1.00 94.81 99 GLY A N 1
ATOM 733 C CA . GLY A 1 99 ? 0.623 3.803 -4.834 1.00 94.81 99 GLY A CA 1
ATOM 734 C C . GLY A 1 99 ? 0.234 2.335 -4.859 1.00 94.81 99 GLY A C 1
ATOM 735 O O . GLY A 1 99 ? 0.994 1.466 -5.290 1.00 94.81 99 GLY A O 1
ATOM 736 N N . TYR A 1 100 ? -0.971 2.064 -4.392 1.00 94.12 100 TYR A N 1
ATOM 737 C CA . TYR A 1 100 ? -1.558 0.739 -4.436 1.00 94.12 100 TYR A CA 1
ATOM 738 C C . TYR A 1 100 ? -2.969 0.801 -4.994 1.00 94.12 100 TYR A C 1
ATOM 740 O O . TYR A 1 100 ? -3.643 1.831 -4.927 1.00 94.12 100 TYR A O 1
ATOM 748 N N . ILE A 1 101 ? -3.413 -0.340 -5.500 1.00 93.38 101 ILE A N 1
ATOM 749 C CA . ILE A 1 101 ? -4.807 -0.627 -5.808 1.00 93.38 101 ILE A CA 1
ATOM 750 C C . ILE A 1 101 ? -5.148 -1.930 -5.092 1.00 93.38 101 ILE A C 1
ATOM 752 O O . ILE A 1 101 ? -4.328 -2.846 -5.054 1.00 93.38 101 ILE A O 1
ATOM 756 N N . VAL A 1 102 ? -6.341 -2.016 -4.526 1.00 94.00 102 VAL A N 1
ATOM 757 C CA . VAL A 1 102 ? -6.870 -3.222 -3.893 1.00 94.00 102 VAL A CA 1
ATOM 758 C C . VAL A 1 102 ? -8.291 -3.491 -4.346 1.00 94.00 102 VAL A C 1
ATOM 760 O O . VAL A 1 102 ? -9.036 -2.564 -4.674 1.00 94.00 102 VAL A O 1
ATOM 763 N N . ASP A 1 103 ? -8.678 -4.760 -4.311 1.00 94.44 103 ASP A N 1
ATOM 764 C CA . ASP A 1 103 ? -10.081 -5.143 -4.381 1.00 94.44 103 ASP A CA 1
ATOM 765 C C . ASP A 1 103 ? -10.830 -4.581 -3.162 1.00 94.44 103 ASP A C 1
ATOM 767 O O . ASP A 1 103 ? -10.330 -4.594 -2.031 1.00 94.44 103 ASP A O 1
ATOM 771 N N . LEU A 1 104 ? -12.052 -4.092 -3.376 1.00 92.94 104 LEU A N 1
ATOM 772 C CA . LEU A 1 104 ? -12.866 -3.500 -2.315 1.00 92.94 104 LEU A CA 1
ATOM 773 C C . LEU A 1 104 ? -13.179 -4.490 -1.173 1.00 92.94 104 LEU A C 1
ATOM 775 O O . LEU A 1 104 ? -13.512 -4.072 -0.064 1.00 92.94 104 LEU A O 1
ATOM 779 N N . SER A 1 105 ? -13.078 -5.801 -1.403 1.00 94.56 105 SER A N 1
ATOM 780 C CA . SER A 1 105 ? -13.181 -6.826 -0.359 1.00 94.56 105 SER A CA 1
ATOM 781 C C . SER A 1 105 ? -12.095 -6.705 0.713 1.00 94.56 105 SER A C 1
ATOM 783 O O . SER A 1 105 ? -12.401 -6.928 1.883 1.00 94.56 105 SER A O 1
ATOM 785 N N . ILE A 1 106 ? -10.879 -6.265 0.366 1.00 93.75 106 ILE A N 1
ATOM 786 C CA . ILE A 1 106 ? -9.804 -6.017 1.338 1.00 93.75 106 ILE A CA 1
ATOM 787 C C . ILE A 1 106 ? -10.169 -4.843 2.247 1.00 93.75 106 ILE A C 1
ATOM 789 O O . ILE A 1 106 ? -9.986 -4.922 3.463 1.00 93.75 106 ILE A O 1
ATOM 793 N N . GLU A 1 107 ? -10.726 -3.765 1.686 1.00 89.62 107 GLU A N 1
ATOM 794 C CA . GLU A 1 107 ? -11.213 -2.644 2.497 1.00 89.62 107 GLU A CA 1
ATOM 795 C C . GLU A 1 107 ? -12.351 -3.076 3.418 1.00 89.62 107 GLU A C 1
ATOM 797 O O . GLU A 1 107 ? -12.370 -2.705 4.588 1.00 89.62 107 GLU A O 1
ATOM 802 N N . ARG A 1 108 ? -13.280 -3.903 2.924 1.00 92.69 108 ARG A N 1
ATOM 803 C CA . ARG A 1 108 ? -14.365 -4.456 3.749 1.00 92.69 108 ARG A CA 1
ATOM 804 C C . ARG A 1 108 ? -13.835 -5.333 4.879 1.00 92.69 108 ARG A C 1
ATOM 806 O O . ARG A 1 108 ? -14.360 -5.251 5.984 1.00 92.69 108 ARG A O 1
ATOM 813 N N . GLU A 1 109 ? -12.804 -6.139 4.628 1.00 93.62 109 GLU A N 1
ATOM 814 C CA . GLU A 1 109 ? -12.131 -6.925 5.666 1.00 93.62 109 GLU A CA 1
ATOM 815 C C . GLU A 1 109 ? -11.514 -6.001 6.725 1.00 93.62 109 GLU A C 1
ATOM 817 O O . GLU A 1 109 ? -11.729 -6.206 7.919 1.00 93.62 109 GLU A O 1
ATOM 822 N N . LEU A 1 110 ? -10.817 -4.937 6.306 1.00 89.75 110 LEU A N 1
ATOM 823 C CA . LEU A 1 110 ? -10.260 -3.946 7.228 1.00 89.75 110 LEU A CA 1
ATOM 824 C C . LEU A 1 110 ? -11.357 -3.255 8.049 1.00 89.75 110 LEU A C 1
ATOM 826 O O . LEU A 1 110 ? -11.215 -3.137 9.266 1.00 89.75 110 LEU A O 1
ATOM 830 N N . HIS A 1 111 ? -12.444 -2.826 7.407 1.00 89.19 111 HIS A N 1
ATOM 831 C CA . HIS A 1 111 ? -13.579 -2.205 8.083 1.00 89.19 111 HIS A CA 1
ATOM 832 C C . HIS A 1 111 ? -14.219 -3.148 9.095 1.00 89.19 111 HIS A C 1
ATOM 834 O O . HIS A 1 111 ? -14.423 -2.740 10.227 1.00 89.19 111 HIS A O 1
ATOM 840 N N . ALA A 1 112 ? -14.419 -4.425 8.763 1.00 92.38 112 ALA A N 1
ATOM 841 C CA . ALA A 1 112 ? -14.958 -5.395 9.712 1.00 92.38 112 ALA A CA 1
ATOM 842 C C . ALA A 1 112 ? -14.070 -5.554 10.962 1.00 92.38 112 ALA A C 1
ATOM 844 O O . ALA A 1 112 ? -14.579 -5.678 12.078 1.00 92.38 112 ALA A O 1
ATOM 845 N N . VAL A 1 113 ? -12.741 -5.523 10.799 1.00 90.38 113 VAL A N 1
ATOM 846 C CA . VAL A 1 113 ? -11.799 -5.560 11.930 1.00 90.38 113 VAL A CA 1
ATOM 847 C C . VAL A 1 113 ? -11.889 -4.278 12.767 1.00 90.38 113 VAL A C 1
ATOM 849 O O . VAL A 1 113 ? -11.876 -4.354 13.999 1.00 90.38 113 VAL A O 1
ATOM 852 N N . TRP A 1 114 ? -11.992 -3.116 12.116 1.00 89.94 114 TRP A N 1
ATOM 853 C CA . TRP A 1 114 ? -12.185 -1.826 12.782 1.00 89.94 114 TRP A CA 1
ATOM 854 C C . TRP A 1 114 ? -13.504 -1.761 13.539 1.00 89.94 114 TRP A C 1
ATOM 856 O O . TRP A 1 114 ? -13.478 -1.464 14.726 1.00 89.94 114 TRP A O 1
ATOM 866 N N . ASP A 1 115 ? -14.617 -2.114 12.906 1.00 92.75 115 ASP A N 1
ATOM 867 C CA . ASP A 1 115 ? -15.950 -2.111 13.505 1.00 92.75 115 ASP A CA 1
ATOM 868 C C . ASP A 1 115 ? -15.984 -3.020 14.737 1.00 92.75 115 ASP A C 1
ATOM 870 O O . ASP A 1 115 ? -16.439 -2.621 15.807 1.00 92.75 115 ASP A O 1
ATOM 874 N N . ALA A 1 116 ? -15.406 -4.222 14.638 1.00 93.19 116 ALA A N 1
ATOM 875 C CA . ALA A 1 116 ? -15.315 -5.135 15.771 1.00 93.19 116 ALA A CA 1
ATOM 876 C C . ALA A 1 116 ? -14.480 -4.558 16.926 1.00 93.19 116 ALA A C 1
ATOM 878 O O . ALA A 1 116 ? -14.785 -4.809 18.094 1.00 93.19 116 ALA A O 1
ATOM 879 N N . TRP A 1 117 ? -13.403 -3.827 16.627 1.00 93.75 117 TRP A N 1
ATOM 880 C CA . TRP A 1 117 ? -12.605 -3.145 17.646 1.00 93.75 117 TRP A CA 1
ATOM 881 C C . TRP A 1 117 ? -13.342 -1.938 18.238 1.00 93.75 117 TRP A C 1
ATOM 883 O O . TRP A 1 117 ? -13.333 -1.768 19.455 1.00 93.75 117 TRP A O 1
ATOM 893 N N . GLU A 1 118 ? -14.028 -1.147 17.414 1.00 93.56 118 GLU A N 1
ATOM 894 C CA . GLU A 1 118 ? -14.834 -0.010 17.854 1.00 93.56 118 GLU A CA 1
ATOM 895 C C . GLU A 1 118 ? -15.973 -0.450 18.773 1.00 93.56 118 GLU A C 1
ATOM 897 O O . GLU A 1 118 ? -16.155 0.164 19.819 1.00 93.56 118 GLU A O 1
ATOM 902 N N . CYS A 1 119 ? -16.666 -1.554 18.472 1.00 96.38 119 CYS A N 1
ATOM 903 C CA . CYS A 1 119 ? -17.664 -2.125 19.378 1.00 96.38 119 CYS A CA 1
ATOM 904 C C . CYS A 1 119 ? -17.067 -2.427 20.759 1.00 96.38 119 CYS A C 1
ATOM 906 O O . CYS A 1 119 ? -17.627 -2.011 21.770 1.00 96.38 119 CYS A O 1
ATOM 908 N N . ARG A 1 120 ? -15.887 -3.065 20.817 1.00 96.69 120 ARG A N 1
ATOM 909 C CA . ARG A 1 120 ? -15.208 -3.328 22.098 1.00 96.69 120 ARG A CA 1
ATOM 910 C C . ARG A 1 120 ? -14.812 -2.041 22.815 1.00 96.69 120 ARG A C 1
ATOM 912 O O . ARG A 1 120 ? -14.904 -1.983 24.038 1.00 96.69 120 ARG A O 1
ATOM 919 N N . LEU A 1 121 ? -14.372 -1.020 22.077 1.00 95.44 121 LEU A N 1
ATOM 920 C CA . LEU A 1 121 ? -14.082 0.293 22.647 1.00 95.44 121 LEU A CA 1
ATOM 921 C C . LEU A 1 121 ? -15.342 0.911 23.256 1.00 95.44 121 LEU A C 1
ATOM 923 O O . LEU A 1 121 ? -15.279 1.392 24.382 1.00 95.44 121 LEU A O 1
ATOM 927 N N . TYR A 1 122 ? -16.470 0.893 22.547 1.00 95.81 122 TYR A N 1
ATOM 928 C CA . TYR A 1 122 ? -17.729 1.458 23.035 1.00 95.81 122 TYR A CA 1
ATOM 929 C C . TYR A 1 122 ? -18.203 0.736 24.298 1.00 95.81 122 TYR A C 1
ATOM 931 O O . TYR A 1 122 ? -18.489 1.397 25.298 1.00 95.81 122 TYR A O 1
ATOM 939 N N . ASP A 1 123 ? -18.169 -0.598 24.298 1.00 96.50 123 ASP A N 1
ATOM 940 C CA . ASP A 1 123 ? -18.499 -1.414 25.469 1.00 96.50 123 ASP A CA 1
ATOM 941 C C . ASP A 1 123 ? -17.587 -1.086 26.659 1.00 96.50 123 ASP A C 1
ATOM 943 O O . ASP A 1 123 ? -18.055 -0.891 27.782 1.00 96.50 123 ASP A O 1
ATOM 947 N N . TRP A 1 124 ? -16.276 -0.981 26.421 1.00 96.94 124 TRP A N 1
ATOM 948 C CA . TRP A 1 124 ? -15.306 -0.657 27.464 1.00 96.94 124 TRP A CA 1
ATOM 949 C C . TRP A 1 124 ? -15.520 0.751 28.029 1.00 96.94 124 TRP A C 1
ATOM 951 O O . TRP A 1 124 ? -15.535 0.918 29.247 1.00 96.94 124 TRP A O 1
ATOM 961 N N . VAL A 1 125 ? -15.744 1.760 27.179 1.00 96.19 125 VAL A N 1
ATOM 962 C CA . VAL A 1 125 ? -16.038 3.133 27.625 1.00 96.19 125 VAL A CA 1
ATOM 963 C C . VAL A 1 125 ? -17.324 3.169 28.450 1.00 96.19 125 VAL A C 1
ATOM 965 O O . VAL A 1 125 ? -17.337 3.813 29.498 1.00 96.19 125 VAL A O 1
ATOM 968 N N . GLY A 1 126 ? -18.366 2.441 28.036 1.00 96.31 126 GLY A N 1
ATOM 969 C CA . GLY A 1 126 ? -19.616 2.327 28.792 1.00 96.31 126 GLY A CA 1
ATOM 970 C C . GLY A 1 126 ? -19.427 1.678 30.166 1.00 96.31 126 GLY A C 1
ATOM 971 O O . GLY A 1 126 ? -20.034 2.108 31.142 1.00 96.31 126 GLY A O 1
ATOM 972 N N . GLN A 1 127 ? -18.529 0.695 30.278 1.00 96.06 127 GLN A N 1
ATOM 973 C CA . GLN A 1 127 ? -18.175 0.081 31.563 1.00 96.06 127 GLN A CA 1
ATOM 974 C C . GLN A 1 127 ? -17.370 1.016 32.474 1.00 96.06 127 GLN A C 1
ATOM 976 O O . GLN A 1 127 ? -17.559 0.982 33.688 1.00 96.06 127 GLN A O 1
ATOM 981 N N . GLN A 1 128 ? -16.468 1.830 31.916 1.00 96.38 128 GLN A N 1
ATOM 982 C CA . GLN A 1 128 ? -15.668 2.778 32.702 1.00 96.38 128 GLN A CA 1
ATOM 983 C C . GLN A 1 128 ? -16.471 3.999 33.162 1.00 96.38 128 GLN A C 1
ATOM 985 O O . GLN A 1 128 ? -16.149 4.581 34.196 1.00 96.38 128 GLN A O 1
ATOM 990 N N . HIS A 1 129 ? -17.501 4.381 32.403 1.00 94.81 129 HIS A N 1
ATOM 991 C CA . HIS A 1 129 ? -18.303 5.585 32.638 1.00 94.81 129 HIS A CA 1
ATOM 992 C C . HIS A 1 129 ? -19.802 5.262 32.637 1.00 94.81 129 HIS A C 1
ATOM 994 O O . HIS A 1 129 ? -20.537 5.762 31.784 1.00 94.81 129 HIS A O 1
ATOM 1000 N N . PRO A 1 130 ? -20.277 4.422 33.577 1.00 95.69 130 PRO A N 1
ATOM 1001 C CA . PRO A 1 130 ? -21.671 3.974 33.614 1.00 95.69 130 PRO A CA 1
ATOM 1002 C C . PRO A 1 130 ? -22.664 5.105 33.933 1.00 95.69 130 PRO A C 1
ATOM 1004 O O . PRO A 1 130 ? -23.870 4.932 33.777 1.00 95.69 130 PRO A O 1
ATOM 1007 N N . ASP A 1 131 ? -22.174 6.253 34.408 1.00 95.06 131 ASP A N 1
ATOM 1008 C CA . ASP A 1 131 ? -22.943 7.472 34.665 1.00 95.06 131 ASP A CA 1
ATOM 1009 C C . ASP A 1 131 ? -23.265 8.270 33.391 1.00 95.06 131 ASP A C 1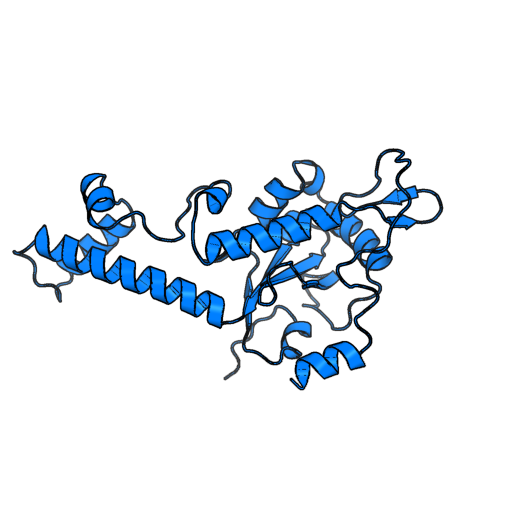
ATOM 1011 O O . ASP A 1 131 ? -24.108 9.170 33.420 1.00 95.06 131 ASP A O 1
ATOM 1015 N N . VAL A 1 132 ? -22.622 7.941 32.270 1.00 90.19 132 VAL A N 1
ATOM 1016 C CA . VAL A 1 132 ? -22.771 8.644 30.999 1.00 90.19 132 VAL A CA 1
ATOM 1017 C C . VAL A 1 132 ? -23.614 7.798 30.048 1.00 90.19 132 VAL A C 1
ATOM 1019 O O . VAL A 1 132 ? -23.239 6.686 29.690 1.00 90.19 132 VAL A O 1
ATOM 1022 N N . ALA A 1 133 ? -24.751 8.336 29.599 1.00 89.19 133 ALA A N 1
ATOM 1023 C CA . ALA A 1 133 ? -25.572 7.665 28.593 1.00 89.19 133 ALA A CA 1
ATOM 1024 C C . ALA A 1 133 ? -24.781 7.479 27.286 1.00 89.19 133 ALA A C 1
ATOM 1026 O O . ALA A 1 133 ? -24.163 8.430 26.796 1.00 89.19 133 ALA A O 1
ATOM 1027 N N . ASP A 1 134 ? -24.851 6.283 26.703 1.00 88.94 134 ASP A N 1
ATOM 1028 C CA . ASP A 1 134 ? -24.165 5.882 25.463 1.00 88.94 134 ASP A CA 1
ATOM 1029 C C . ASP A 1 134 ? -24.538 6.742 24.239 1.00 88.94 134 ASP A C 1
ATOM 1031 O O . ASP A 1 134 ? -23.764 6.885 23.295 1.00 88.94 134 ASP A O 1
ATOM 1035 N N . SER A 1 135 ? -25.697 7.397 24.276 1.00 90.06 135 SER A N 1
ATOM 1036 C CA . SER A 1 135 ? -26.148 8.333 23.248 1.00 90.06 135 SER A CA 1
ATOM 1037 C C . SER A 1 135 ? -25.707 9.786 23.475 1.00 90.06 135 SER A C 1
ATOM 1039 O O . SER A 1 135 ? -26.060 10.657 22.679 1.00 90.06 135 SER A O 1
ATOM 1041 N N . SER A 1 136 ? -25.021 10.097 24.578 1.00 94.75 136 SER A N 1
ATOM 1042 C CA . SER A 1 136 ? -24.687 11.478 24.944 1.00 94.75 136 SER A CA 1
ATOM 1043 C C . SER A 1 136 ? -23.435 11.998 24.231 1.00 94.75 136 SER A C 1
ATOM 1045 O O . SER A 1 136 ? -22.516 11.250 23.908 1.00 94.75 136 SER A O 1
ATOM 1047 N N . GLU A 1 137 ? -23.359 13.316 24.029 1.00 95.81 137 GLU A N 1
ATOM 1048 C CA . GLU A 1 137 ? -22.161 13.965 23.476 1.00 95.81 137 GLU A CA 1
ATOM 1049 C C . GLU A 1 137 ? -20.916 13.709 24.344 1.00 95.81 137 GLU A C 1
ATOM 1051 O O . GLU A 1 137 ? -19.814 13.552 23.818 1.00 95.81 137 GLU A O 1
ATOM 1056 N N . ASP A 1 138 ? -21.088 13.599 25.668 1.00 95.00 138 ASP A N 1
ATOM 1057 C CA . ASP A 1 138 ? -19.979 13.298 26.574 1.00 95.00 138 ASP A CA 1
ATOM 1058 C C . ASP A 1 138 ? -19.408 11.893 26.343 1.00 95.00 138 ASP A C 1
ATOM 1060 O O . ASP A 1 138 ? -18.187 11.728 26.331 1.00 95.00 138 ASP A O 1
ATOM 1064 N N . PHE A 1 139 ? -20.262 10.899 26.075 1.00 95.50 139 PHE A N 1
ATOM 1065 C CA . PHE A 1 139 ? -19.822 9.549 25.721 1.00 95.50 139 PHE A CA 1
ATOM 1066 C C . PHE A 1 139 ? -18.952 9.570 24.461 1.00 95.50 139 PHE A C 1
ATOM 1068 O O . PHE A 1 139 ? -17.812 9.101 24.475 1.00 95.50 139 PHE A O 1
ATOM 1075 N N . TRP A 1 140 ? -19.441 10.201 23.390 1.00 95.00 140 TRP A N 1
ATOM 1076 C CA . TRP A 1 140 ? -18.716 10.284 22.120 1.00 95.00 140 TRP A CA 1
ATOM 1077 C C . TRP A 1 140 ? -17.414 11.080 22.227 1.00 95.00 140 TRP A C 1
ATOM 1079 O O . TRP A 1 140 ? -16.407 10.707 21.621 1.00 95.00 140 TRP A O 1
ATOM 1089 N N . ARG A 1 141 ? -17.386 12.130 23.055 1.00 96.00 141 ARG A N 1
ATOM 1090 C CA . ARG A 1 141 ? -16.161 12.874 23.365 1.00 96.00 141 ARG A CA 1
ATOM 1091 C C . ARG A 1 141 ? -15.118 11.990 24.050 1.00 96.00 141 ARG A C 1
ATOM 1093 O O . ARG A 1 141 ? -13.940 12.066 23.701 1.00 96.00 141 ARG A O 1
ATOM 1100 N N . ARG A 1 142 ? -15.530 11.134 24.991 1.00 94.31 142 ARG A N 1
ATOM 1101 C CA . ARG A 1 142 ? -14.631 10.181 25.665 1.00 94.31 142 ARG A CA 1
ATOM 1102 C C . ARG A 1 142 ? -14.135 9.106 24.704 1.00 94.31 142 ARG A C 1
ATOM 1104 O O . ARG A 1 142 ? -12.939 8.833 24.677 1.00 94.31 142 ARG A O 1
ATOM 1111 N N . VAL A 1 143 ? -15.014 8.547 23.875 1.00 93.81 143 VAL A N 1
ATOM 1112 C CA . VAL A 1 143 ? -14.642 7.606 22.806 1.00 93.81 143 VAL A CA 1
ATOM 1113 C C . VAL A 1 143 ? -13.558 8.196 21.900 1.00 93.81 143 VAL A C 1
ATOM 1115 O O . VAL A 1 143 ? -12.538 7.547 21.672 1.00 93.81 143 VAL A O 1
ATOM 1118 N N . ASP A 1 144 ? -13.729 9.430 21.415 1.00 92.88 144 ASP A N 1
ATOM 1119 C CA . ASP A 1 144 ? -12.734 10.101 20.567 1.00 92.88 144 ASP A CA 1
ATOM 1120 C C . ASP A 1 144 ? -11.419 10.372 21.318 1.00 92.88 144 ASP A C 1
ATOM 1122 O O . ASP A 1 144 ? -10.328 10.166 20.776 1.00 92.88 144 ASP A O 1
ATOM 1126 N N . GLN A 1 145 ? -11.501 10.764 22.594 1.00 93.12 145 GLN A N 1
ATOM 1127 C CA . GLN A 1 145 ? -10.328 10.926 23.452 1.00 93.12 145 GLN A CA 1
ATOM 1128 C C . GLN A 1 145 ? -9.537 9.616 23.582 1.00 93.12 145 GLN A C 1
ATOM 1130 O O . GLN A 1 145 ? -8.321 9.619 23.374 1.00 93.12 145 GLN A O 1
ATOM 1135 N N . TYR A 1 146 ? -10.205 8.498 23.871 1.00 92.69 146 TYR A N 1
ATOM 1136 C CA . TYR A 1 146 ? -9.557 7.191 23.983 1.00 92.69 146 TYR A CA 1
ATOM 1137 C C . TYR A 1 146 ? -9.021 6.703 22.640 1.00 92.69 146 TYR A C 1
ATOM 1139 O O . TYR A 1 146 ? -7.892 6.230 22.568 1.00 92.69 146 TYR A O 1
ATOM 1147 N N . ARG A 1 147 ? -9.756 6.907 21.543 1.00 87.88 147 ARG A N 1
ATOM 1148 C CA . ARG A 1 147 ? -9.284 6.587 20.189 1.00 87.88 147 ARG A CA 1
ATOM 1149 C C . ARG A 1 147 ? -7.961 7.281 19.860 1.00 87.88 147 ARG A C 1
ATOM 1151 O O . ARG A 1 147 ? -7.133 6.723 19.141 1.00 87.88 147 ARG A O 1
ATOM 1158 N N . LYS A 1 148 ? -7.760 8.506 20.352 1.00 88.00 148 LYS A N 1
ATOM 1159 C CA . LYS A 1 148 ? -6.507 9.260 20.196 1.00 88.00 148 LYS A CA 1
ATOM 1160 C C . LYS A 1 148 ? -5.406 8.739 21.114 1.00 88.00 148 LYS A C 1
ATOM 1162 O O . LYS A 1 148 ? -4.289 8.581 20.638 1.00 88.00 148 LYS A O 1
ATOM 1167 N N . ASN A 1 149 ? -5.728 8.459 22.376 1.00 88.62 149 ASN A N 1
ATOM 1168 C CA . ASN A 1 149 ? -4.777 8.038 23.402 1.00 88.62 149 ASN A CA 1
ATOM 1169 C C . ASN A 1 149 ? -5.362 6.885 24.230 1.00 88.62 149 ASN A C 1
ATOM 1171 O O . ASN A 1 149 ? -5.980 7.111 25.272 1.00 88.62 149 ASN A O 1
ATOM 1175 N N . LEU A 1 150 ? -5.171 5.651 23.756 1.00 88.94 150 LEU A N 1
ATOM 1176 C CA . LEU A 1 150 ? -5.667 4.453 24.431 1.00 88.94 150 LEU A CA 1
ATOM 1177 C C . LEU A 1 150 ? -4.753 4.143 25.634 1.00 88.94 150 LEU A C 1
ATOM 1179 O O . LEU A 1 150 ? -3.560 3.901 25.427 1.00 88.94 150 LEU A O 1
ATOM 1183 N N . PRO A 1 151 ? -5.251 4.158 26.883 1.00 92.06 151 PRO A N 1
ATOM 1184 C CA . PRO A 1 151 ? -4.423 3.834 28.037 1.00 92.06 151 PRO A CA 1
ATOM 1185 C C . PRO A 1 151 ? -4.087 2.334 28.070 1.00 92.06 151 PRO A C 1
ATOM 1187 O O . PRO A 1 151 ? -4.745 1.515 27.420 1.00 92.06 151 PRO A O 1
ATOM 1190 N N . ALA A 1 152 ? -3.058 1.956 28.832 1.00 92.44 152 ALA A N 1
ATOM 1191 C CA . ALA A 1 152 ? -2.564 0.577 28.875 1.00 92.44 152 ALA A CA 1
ATOM 1192 C C . ALA A 1 152 ? -3.637 -0.423 29.339 1.00 92.44 152 ALA A C 1
ATOM 1194 O O . ALA A 1 152 ? -3.727 -1.523 28.793 1.00 92.44 152 ALA A O 1
ATOM 1195 N N . GLU A 1 153 ? -4.488 -0.034 30.292 1.00 94.06 153 GLU A N 1
ATOM 1196 C CA . GLU A 1 153 ? -5.612 -0.853 30.746 1.00 94.06 153 GLU A CA 1
ATOM 1197 C C . GLU A 1 153 ? -6.651 -1.103 29.645 1.00 94.06 153 GLU A C 1
ATOM 1199 O O . GLU A 1 153 ? -7.169 -2.214 29.538 1.00 94.06 153 GLU A O 1
ATOM 1204 N N . ALA A 1 154 ? -6.910 -0.118 28.779 1.00 92.94 154 ALA A N 1
ATOM 1205 C CA . ALA A 1 154 ? -7.803 -0.293 27.639 1.00 92.94 154 ALA A CA 1
ATOM 1206 C C . ALA A 1 154 ? -7.173 -1.245 26.618 1.00 92.94 154 ALA A C 1
ATOM 1208 O O . ALA A 1 154 ? -7.819 -2.196 26.193 1.00 92.94 154 ALA A O 1
ATOM 1209 N N . ILE A 1 155 ? -5.889 -1.058 26.288 1.00 91.38 155 ILE A N 1
ATOM 1210 C CA . ILE A 1 155 ? -5.150 -1.951 25.380 1.00 91.38 155 ILE A CA 1
ATOM 1211 C C . ILE A 1 155 ? -5.218 -3.404 25.869 1.00 91.38 155 ILE A C 1
ATOM 1213 O O . ILE A 1 155 ? -5.465 -4.305 25.069 1.00 91.38 155 ILE A O 1
ATOM 1217 N N . ALA A 1 156 ? -5.024 -3.636 27.169 1.00 92.00 156 ALA A N 1
ATOM 1218 C CA . ALA A 1 156 ? -5.111 -4.969 27.756 1.00 92.00 156 ALA A CA 1
ATOM 1219 C C . ALA A 1 156 ? -6.525 -5.571 27.655 1.00 92.00 156 ALA A C 1
ATOM 1221 O O . ALA A 1 156 ? -6.656 -6.781 27.483 1.00 92.00 156 ALA A O 1
ATOM 1222 N N . ALA A 1 157 ? -7.570 -4.741 27.738 1.00 93.94 157 ALA A N 1
ATOM 1223 C CA . ALA A 1 157 ? -8.963 -5.180 27.705 1.00 93.94 157 ALA A CA 1
ATOM 1224 C C . ALA A 1 157 ? -9.508 -5.413 26.283 1.00 93.94 157 ALA A C 1
ATOM 1226 O O . ALA A 1 157 ? -10.168 -6.421 26.039 1.00 93.94 157 ALA A O 1
ATOM 1227 N N . ILE A 1 158 ? -9.256 -4.495 25.344 1.00 93.75 158 ILE A N 1
ATOM 1228 C CA . ILE A 1 158 ? -9.893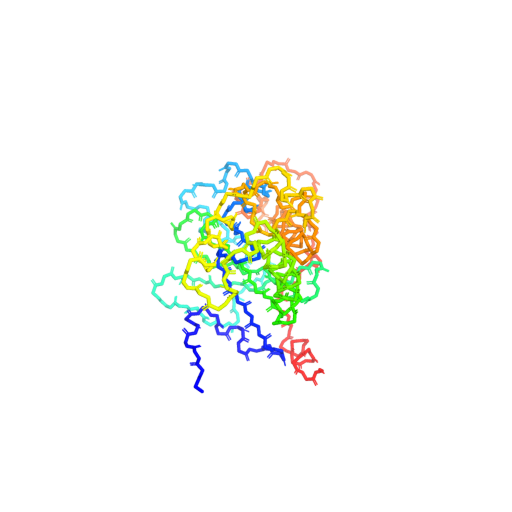 -4.499 24.010 1.00 93.75 158 ILE A CA 1
ATOM 1229 C C . ILE A 1 158 ? -8.927 -4.805 22.858 1.00 93.75 158 ILE A C 1
ATOM 1231 O O . ILE A 1 158 ? -9.363 -4.984 21.711 1.00 93.75 158 ILE A O 1
ATOM 1235 N N . GLY A 1 159 ? -7.632 -4.903 23.163 1.00 89.94 159 GLY A N 1
ATOM 1236 C CA . GLY A 1 159 ? -6.551 -5.036 22.195 1.00 89.94 159 GLY A CA 1
ATOM 1237 C C . GLY A 1 159 ? -6.125 -3.700 21.582 1.00 89.94 159 GLY A C 1
ATOM 1238 O O . GLY A 1 159 ? -6.763 -2.659 21.756 1.00 89.94 159 GLY A O 1
ATOM 1239 N N . GLN A 1 160 ? -5.029 -3.738 20.826 1.00 86.38 160 GLN A N 1
ATOM 1240 C CA . GLN A 1 160 ? -4.561 -2.592 20.046 1.00 86.38 160 GLN A CA 1
ATOM 1241 C C . GLN A 1 160 ? -5.550 -2.234 18.932 1.00 86.38 160 GLN A C 1
ATOM 1243 O O . GLN A 1 160 ? -6.196 -3.117 18.361 1.00 86.38 160 GLN A O 1
ATOM 1248 N N . ALA A 1 161 ? -5.636 -0.943 18.606 1.00 83.81 161 ALA A N 1
ATOM 1249 C CA . ALA A 1 161 ? -6.414 -0.487 17.461 1.00 83.81 161 ALA A CA 1
ATOM 1250 C C . ALA A 1 161 ? -5.833 -1.080 16.163 1.00 83.81 161 ALA A C 1
ATOM 1252 O O . ALA A 1 161 ? -4.616 -1.010 15.955 1.00 83.81 161 ALA A O 1
ATOM 1253 N N . PRO A 1 162 ? -6.663 -1.653 15.278 1.00 79.00 162 PRO A N 1
ATOM 1254 C CA . PRO A 1 162 ? -6.179 -2.205 14.023 1.00 79.00 162 PRO A CA 1
ATOM 1255 C C . PRO A 1 162 ? -5.593 -1.092 13.152 1.00 79.00 162 PRO A C 1
ATOM 1257 O O . PRO A 1 162 ? -6.219 -0.068 12.934 1.00 79.00 162 PRO A O 1
ATOM 1260 N N . GLY A 1 163 ? -4.382 -1.268 12.631 1.00 65.12 163 GLY A N 1
ATOM 1261 C CA . GLY A 1 163 ? -3.906 -0.448 11.515 1.00 65.12 163 GLY A CA 1
ATOM 1262 C C . GLY A 1 163 ? -3.523 0.999 11.780 1.00 65.12 163 GLY A C 1
ATOM 1263 O O . GLY A 1 163 ? -3.140 1.698 10.846 1.00 65.12 163 GLY A O 1
ATOM 1264 N N . ARG A 1 164 ? -3.570 1.471 13.025 1.00 57.59 164 ARG A N 1
ATOM 1265 C CA . ARG A 1 164 ? -3.017 2.779 13.375 1.00 57.59 164 ARG A CA 1
ATOM 1266 C C . ARG A 1 164 ? -1.562 2.612 13.795 1.00 57.59 164 ARG A C 1
ATOM 1268 O O . ARG A 1 164 ? -1.236 2.767 14.964 1.00 57.59 164 ARG A O 1
ATOM 1275 N N . THR A 1 165 ? -0.687 2.264 12.857 1.00 51.25 165 THR A N 1
ATOM 1276 C CA . THR A 1 165 ? 0.754 2.341 13.112 1.00 51.25 165 THR A CA 1
ATOM 1277 C C . THR A 1 165 ? 1.200 3.786 12.924 1.00 51.25 165 THR A C 1
ATOM 1279 O O . THR A 1 165 ? 1.117 4.291 11.803 1.00 51.25 165 THR A O 1
ATOM 1282 N N . PRO A 1 166 ? 1.659 4.479 13.983 1.00 48.59 166 PRO A N 1
ATOM 1283 C CA . PRO A 1 166 ? 2.262 5.800 13.832 1.00 48.59 166 PRO A CA 1
ATOM 1284 C C . PRO A 1 166 ? 3.557 5.730 13.014 1.00 48.59 166 PRO A C 1
ATOM 1286 O O . PRO A 1 166 ? 3.990 6.738 12.461 1.00 48.59 166 PRO A O 1
ATOM 1289 N N . ASP A 1 167 ? 4.168 4.545 12.948 1.00 61.94 167 ASP A N 1
ATOM 1290 C CA . ASP A 1 167 ? 5.399 4.290 12.228 1.00 61.94 167 ASP A CA 1
ATOM 1291 C C . ASP A 1 167 ? 5.142 3.393 11.006 1.00 61.94 167 ASP A C 1
ATOM 1293 O O . ASP A 1 167 ? 4.719 2.243 11.149 1.00 61.94 167 ASP A O 1
ATOM 1297 N N . PRO A 1 168 ? 5.459 3.853 9.791 1.00 53.38 168 PRO A N 1
ATOM 1298 C CA . PRO A 1 168 ? 5.423 3.019 8.597 1.00 53.38 168 PRO A CA 1
ATOM 1299 C C . PRO A 1 168 ? 6.433 1.863 8.589 1.00 53.38 168 PRO A C 1
ATOM 1301 O O . PRO A 1 168 ? 6.567 1.180 7.579 1.00 53.38 168 PRO A O 1
ATOM 1304 N N . ARG A 1 169 ? 7.208 1.661 9.655 1.00 60.97 169 ARG A N 1
ATOM 1305 C CA . ARG A 1 169 ? 8.047 0.476 9.872 1.00 60.97 169 ARG A CA 1
ATOM 1306 C C . ARG A 1 169 ? 7.310 -0.618 10.649 1.00 60.97 169 ARG A C 1
ATOM 1308 O O . ARG A 1 169 ? 7.703 -1.777 10.561 1.00 60.97 169 ARG A O 1
ATOM 1315 N N . ASP A 1 170 ? 6.210 -0.278 11.319 1.00 73.06 170 ASP A N 1
ATOM 1316 C CA . ASP A 1 170 ? 5.478 -1.189 12.203 1.00 73.06 170 ASP A CA 1
ATOM 1317 C C . ASP A 1 170 ? 4.430 -2.041 11.469 1.00 73.06 170 ASP A C 1
ATOM 1319 O O . ASP A 1 170 ? 3.814 -2.916 12.067 1.00 73.06 170 ASP A O 1
ATOM 1323 N N . TRP A 1 171 ? 4.243 -1.890 10.152 1.00 79.25 171 TRP A N 1
ATOM 1324 C CA . TRP A 1 171 ? 3.336 -2.780 9.402 1.00 79.25 171 TRP A CA 1
ATOM 1325 C C . TRP A 1 171 ? 3.748 -4.258 9.485 1.00 79.25 171 TRP A C 1
ATOM 1327 O O . TRP A 1 171 ? 2.910 -5.133 9.288 1.00 79.25 171 TRP A O 1
ATOM 1337 N N . GLN A 1 172 ? 5.019 -4.541 9.793 1.00 78.69 172 GLN A N 1
ATOM 1338 C CA . GLN A 1 172 ? 5.520 -5.899 10.019 1.00 78.69 172 GLN A CA 1
ATOM 1339 C C . GLN A 1 172 ? 4.972 -6.524 11.307 1.00 78.69 172 GLN A C 1
ATOM 1341 O O . GLN A 1 172 ? 4.915 -7.746 11.418 1.00 78.69 172 GLN A O 1
ATOM 1346 N N . THR A 1 173 ? 4.593 -5.698 12.283 1.00 76.25 173 THR A N 1
ATOM 1347 C CA . THR A 1 173 ? 3.981 -6.143 13.539 1.00 76.25 173 THR A CA 1
ATOM 1348 C C . THR A 1 173 ? 2.457 -6.060 13.493 1.00 76.25 173 THR A C 1
ATOM 1350 O O . THR A 1 173 ? 1.786 -6.709 14.297 1.00 76.25 173 THR A O 1
ATOM 1353 N N . CYS A 1 174 ? 1.890 -5.340 12.517 1.00 75.44 174 CYS A N 1
ATOM 1354 C CA . CYS A 1 174 ? 0.478 -5.456 12.177 1.00 75.44 174 CYS A CA 1
ATOM 1355 C C . CYS A 1 174 ? 0.148 -6.877 11.708 1.00 75.44 174 CYS A C 1
ATOM 1357 O O . CYS A 1 174 ? 0.906 -7.496 10.964 1.00 75.44 174 CYS A O 1
ATOM 1359 N N . GLY A 1 175 ? -1.025 -7.373 12.104 1.00 82.06 175 GLY A N 1
ATOM 1360 C CA . GLY A 1 175 ? -1.655 -8.550 11.507 1.00 82.06 175 GLY A CA 1
ATOM 1361 C C . GLY A 1 175 ? -2.711 -8.174 10.460 1.00 82.06 175 GLY A C 1
ATOM 1362 O O . GLY A 1 175 ? -2.928 -6.997 10.162 1.00 82.06 175 GLY A O 1
ATOM 1363 N N . GLY A 1 176 ? -3.401 -9.184 9.927 1.00 89.12 176 GLY A N 1
ATOM 1364 C CA . GLY A 1 176 ? -4.601 -9.002 9.103 1.00 89.12 176 GLY A CA 1
ATOM 1365 C C . GLY A 1 176 ? -4.361 -8.336 7.735 1.00 89.12 176 GLY A C 1
ATOM 1366 O O . GLY A 1 176 ? -3.264 -8.456 7.177 1.00 89.12 176 GLY A O 1
ATOM 1367 N N . PRO A 1 177 ? -5.374 -7.626 7.190 1.00 91.38 177 PRO A N 1
ATOM 1368 C CA . PRO A 1 177 ? -5.335 -7.032 5.848 1.00 91.38 177 PRO A CA 1
ATOM 1369 C C . PRO A 1 177 ? -4.142 -6.111 5.598 1.00 91.38 177 PRO A C 1
ATOM 1371 O O . PRO A 1 177 ? -3.529 -6.170 4.538 1.00 91.38 177 PRO A O 1
ATOM 1374 N N . ILE A 1 178 ? -3.777 -5.286 6.582 1.00 90.44 178 ILE A N 1
ATOM 1375 C CA . ILE A 1 178 ? -2.699 -4.295 6.438 1.00 90.44 178 ILE A CA 1
ATOM 1376 C C . ILE A 1 178 ? -1.352 -4.978 6.249 1.00 90.44 178 ILE A C 1
ATOM 1378 O O . ILE A 1 178 ? -0.614 -4.646 5.327 1.00 90.44 178 ILE A O 1
ATOM 1382 N N . SER A 1 179 ? -1.050 -5.974 7.084 1.00 90.75 179 SER A N 1
ATOM 1383 C CA . SER A 1 179 ? 0.187 -6.747 6.965 1.00 90.75 179 SER A CA 1
ATOM 1384 C C . SER A 1 179 ? 0.286 -7.432 5.606 1.00 90.75 179 SER A C 1
ATOM 1386 O O . SER A 1 179 ? 1.325 -7.368 4.948 1.00 90.75 179 SER A O 1
ATOM 1388 N N . ARG A 1 180 ? -0.826 -8.029 5.151 1.00 93.25 180 ARG A N 1
ATOM 1389 C CA . ARG A 1 180 ? -0.934 -8.712 3.856 1.00 93.25 180 ARG A CA 1
ATOM 1390 C C . ARG A 1 180 ? -0.660 -7.752 2.695 1.00 93.25 180 ARG A C 1
ATOM 1392 O O . ARG A 1 180 ? 0.229 -8.021 1.889 1.00 93.25 180 ARG A O 1
ATOM 1399 N N . VAL A 1 181 ? -1.341 -6.603 2.667 1.00 93.75 181 VAL A N 1
ATOM 1400 C CA . VAL A 1 181 ? -1.168 -5.561 1.638 1.00 93.75 181 VAL A CA 1
ATOM 1401 C C . VAL A 1 181 ? 0.256 -5.004 1.646 1.00 93.75 181 VAL A C 1
ATOM 1403 O O . VAL A 1 181 ? 0.925 -5.022 0.613 1.00 93.75 181 VAL A O 1
ATOM 1406 N N . CYS A 1 182 ? 0.764 -4.561 2.798 1.00 94.25 182 CYS A N 1
ATOM 1407 C CA . CYS A 1 182 ? 2.109 -3.993 2.905 1.00 94.25 182 CYS A CA 1
ATOM 1408 C C . CYS A 1 182 ? 3.196 -5.003 2.513 1.00 94.25 182 CYS A C 1
ATOM 1410 O O . CYS A 1 182 ? 4.124 -4.648 1.784 1.00 94.25 182 CYS A O 1
ATOM 1412 N N . THR A 1 183 ? 3.057 -6.269 2.922 1.00 94.81 183 THR A N 1
ATOM 1413 C CA . THR A 1 183 ? 3.972 -7.348 2.517 1.00 94.81 183 THR A CA 1
ATOM 1414 C C . THR A 1 183 ? 3.968 -7.516 1.002 1.00 94.81 183 THR A C 1
ATOM 1416 O O . THR A 1 183 ? 5.034 -7.523 0.384 1.00 94.81 183 THR A O 1
ATOM 1419 N N . ALA A 1 184 ? 2.785 -7.617 0.393 1.00 96.06 184 ALA A N 1
ATOM 1420 C CA . ALA A 1 184 ? 2.642 -7.819 -1.043 1.00 96.06 184 ALA A CA 1
ATOM 1421 C C . ALA A 1 184 ? 3.258 -6.664 -1.849 1.00 96.06 184 ALA A C 1
ATOM 1423 O O . ALA A 1 184 ? 4.017 -6.899 -2.795 1.00 96.06 184 ALA A O 1
ATOM 1424 N N . LEU A 1 185 ? 3.013 -5.421 -1.421 1.00 95.94 185 LEU A N 1
ATOM 1425 C CA . LEU A 1 185 ? 3.598 -4.224 -2.022 1.00 95.94 185 LEU A CA 1
ATOM 1426 C C . LEU A 1 185 ? 5.124 -4.204 -1.883 1.00 95.94 185 LEU A C 1
ATOM 1428 O O . LEU A 1 185 ? 5.817 -3.993 -2.874 1.00 95.94 185 LEU A O 1
ATOM 1432 N N . VAL A 1 186 ? 5.675 -4.475 -0.695 1.00 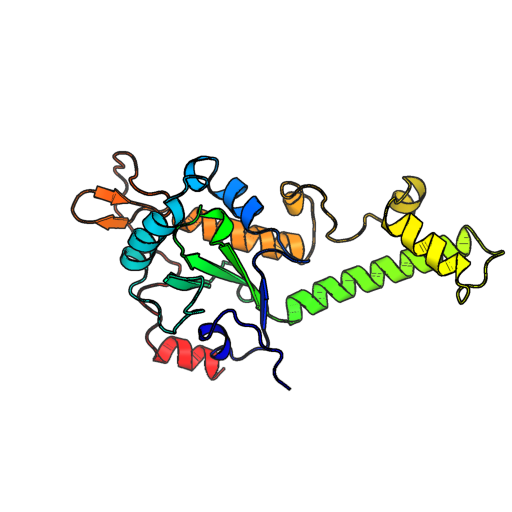96.25 186 VAL A N 1
ATOM 1433 C CA . VAL A 1 186 ? 7.134 -4.489 -0.479 1.00 96.25 186 VAL A CA 1
ATOM 1434 C C . VAL A 1 186 ? 7.814 -5.586 -1.294 1.00 96.25 186 VAL A C 1
ATOM 1436 O O . VAL A 1 186 ? 8.886 -5.348 -1.855 1.00 96.25 186 VAL A O 1
ATOM 1439 N N . VAL A 1 187 ? 7.208 -6.771 -1.406 1.00 95.69 187 VAL A N 1
ATOM 1440 C CA . VAL A 1 187 ? 7.732 -7.845 -2.264 1.00 95.69 187 VAL A CA 1
ATOM 1441 C C . VAL A 1 187 ? 7.746 -7.403 -3.729 1.00 95.69 187 VAL A C 1
ATOM 1443 O O . VAL A 1 187 ? 8.775 -7.546 -4.391 1.00 95.69 187 VAL A O 1
ATOM 1446 N N . ALA A 1 188 ? 6.659 -6.801 -4.221 1.00 95.94 188 ALA A N 1
ATOM 1447 C CA . ALA A 1 188 ? 6.594 -6.278 -5.584 1.00 95.94 188 ALA A CA 1
ATOM 1448 C C . ALA A 1 188 ? 7.613 -5.149 -5.828 1.00 95.94 188 ALA A C 1
ATOM 1450 O O . ALA A 1 188 ? 8.295 -5.147 -6.849 1.00 95.94 188 ALA A O 1
ATOM 1451 N N . MET A 1 189 ? 7.794 -4.229 -4.876 1.00 97.31 189 MET A N 1
ATOM 1452 C CA . MET A 1 189 ? 8.802 -3.166 -4.963 1.00 97.31 189 MET A CA 1
ATOM 1453 C C . MET A 1 189 ? 10.227 -3.731 -4.998 1.00 97.31 189 MET A C 1
ATOM 1455 O O . MET A 1 189 ? 11.038 -3.309 -5.824 1.00 97.31 189 MET A O 1
ATOM 1459 N N . ARG A 1 190 ? 10.553 -4.703 -4.138 1.00 96.50 190 ARG A N 1
ATOM 1460 C CA . ARG A 1 190 ? 11.881 -5.345 -4.116 1.00 96.50 190 ARG A CA 1
ATOM 1461 C C . ARG A 1 190 ? 12.181 -6.092 -5.403 1.00 96.50 190 ARG A C 1
ATOM 1463 O O . ARG A 1 190 ? 13.315 -6.083 -5.866 1.00 96.50 190 ARG A O 1
ATOM 1470 N N . GLU A 1 191 ? 11.175 -6.681 -6.026 1.00 95.19 191 GLU A N 1
ATOM 1471 C CA . GLU A 1 191 ? 11.339 -7.327 -7.321 1.00 95.19 191 GLU A CA 1
ATOM 1472 C C . GLU A 1 191 ? 11.760 -6.345 -8.434 1.00 95.19 191 GLU A C 1
ATOM 1474 O O . GLU A 1 191 ? 12.467 -6.732 -9.374 1.00 95.19 191 GLU A O 1
ATOM 1479 N N . LEU A 1 192 ? 11.400 -5.062 -8.324 1.00 96.12 192 LEU A N 1
ATOM 1480 C CA . LEU A 1 192 ? 11.864 -4.008 -9.236 1.00 96.12 192 LEU A CA 1
ATOM 1481 C C . LEU A 1 192 ? 13.358 -3.663 -9.060 1.00 96.12 192 LEU A C 1
ATOM 1483 O O . LEU A 1 192 ? 13.914 -2.895 -9.844 1.00 96.12 192 LEU A O 1
ATOM 1487 N N . LEU A 1 193 ? 14.047 -4.258 -8.080 1.00 95.56 193 LEU A N 1
ATOM 1488 C CA . LEU A 1 193 ? 15.510 -4.209 -7.986 1.00 95.56 193 LEU A CA 1
ATOM 1489 C C . LEU A 1 193 ? 16.196 -5.194 -8.935 1.00 95.56 193 LEU A C 1
ATOM 1491 O O . LEU A 1 193 ? 17.396 -5.053 -9.178 1.00 95.56 193 LEU A O 1
ATOM 1495 N N . ARG A 1 194 ? 15.458 -6.161 -9.499 1.00 92.62 194 ARG A N 1
ATOM 1496 C CA . ARG A 1 194 ? 16.017 -7.098 -10.475 1.00 92.62 194 ARG A CA 1
ATOM 1497 C C . ARG A 1 194 ? 16.428 -6.348 -11.750 1.00 92.62 194 ARG A C 1
ATOM 1499 O O . ARG A 1 194 ? 15.606 -5.609 -12.312 1.00 92.62 194 ARG A O 1
ATOM 1506 N N . PRO A 1 195 ? 17.675 -6.520 -12.215 1.00 92.62 195 PRO A N 1
ATOM 1507 C CA . PRO A 1 195 ? 18.201 -5.741 -13.320 1.00 92.62 195 PRO A CA 1
ATOM 1508 C C . PRO A 1 195 ? 17.609 -6.157 -14.669 1.00 92.62 195 PRO A C 1
ATOM 1510 O O . PRO A 1 195 ? 17.236 -7.307 -14.902 1.00 92.62 195 PRO A O 1
ATOM 1513 N N . VAL A 1 196 ? 17.591 -5.203 -15.593 1.00 88.19 196 VAL A N 1
ATOM 1514 C CA . VAL A 1 196 ? 17.440 -5.411 -17.036 1.00 88.19 196 VAL A CA 1
ATOM 1515 C C . VAL A 1 196 ? 18.626 -4.778 -17.753 1.00 88.19 196 VAL A C 1
ATOM 1517 O O . VAL A 1 196 ? 19.215 -3.820 -17.258 1.00 88.19 196 VAL A O 1
ATOM 1520 N N . TYR A 1 197 ? 18.966 -5.279 -18.940 1.00 87.06 197 TYR A N 1
ATOM 1521 C CA . TYR A 1 197 ? 20.075 -4.732 -19.722 1.00 87.06 197 TYR A CA 1
ATOM 1522 C C . TYR A 1 197 ? 19.583 -3.741 -20.774 1.00 87.06 197 TYR A C 1
ATOM 1524 O O . TYR A 1 197 ? 18.702 -4.038 -21.600 1.00 87.06 197 TYR A O 1
ATOM 1532 N N . VAL A 1 198 ? 20.200 -2.562 -20.763 1.00 84.75 198 VAL A N 1
ATOM 1533 C CA . VAL A 1 198 ? 20.170 -1.601 -21.863 1.00 84.75 198 VAL A CA 1
ATOM 1534 C C . VAL A 1 198 ? 21.567 -1.588 -22.464 1.00 84.75 198 VAL A C 1
ATOM 1536 O O . VAL A 1 198 ? 22.495 -1.028 -21.883 1.00 84.75 198 VAL A O 1
ATOM 1539 N N . ARG A 1 199 ? 21.715 -2.240 -23.626 1.00 85.75 199 ARG A N 1
ATOM 1540 C CA . ARG A 1 199 ? 23.031 -2.640 -24.156 1.00 85.75 199 ARG A CA 1
ATOM 1541 C C . ARG A 1 199 ? 23.768 -3.473 -23.099 1.00 85.75 199 ARG A C 1
ATOM 1543 O O . ARG A 1 199 ? 23.157 -4.374 -22.539 1.00 85.75 199 ARG A O 1
ATOM 1550 N N . ASP A 1 200 ? 25.010 -3.135 -22.786 1.00 85.06 200 ASP A N 1
ATOM 1551 C CA . ASP A 1 200 ? 25.844 -3.861 -21.824 1.00 85.06 200 ASP A CA 1
ATOM 1552 C C . ASP A 1 200 ? 25.763 -3.280 -20.401 1.00 85.06 200 ASP A C 1
ATOM 1554 O O . ASP A 1 200 ? 26.580 -3.605 -19.545 1.00 85.06 200 ASP A O 1
ATOM 1558 N N . ILE A 1 201 ? 24.793 -2.394 -20.134 1.00 88.31 201 ILE A N 1
ATOM 1559 C CA . ILE A 1 201 ? 24.640 -1.729 -18.836 1.00 88.31 201 ILE A CA 1
ATOM 1560 C C . ILE A 1 201 ? 23.416 -2.306 -18.110 1.00 88.31 201 ILE A C 1
ATOM 1562 O O . ILE A 1 201 ? 22.289 -2.130 -18.598 1.00 88.31 201 ILE A O 1
ATOM 1566 N N . PRO A 1 202 ? 23.599 -2.962 -16.948 1.00 91.88 202 PRO A N 1
ATOM 1567 C CA . PRO A 1 202 ? 22.487 -3.373 -16.107 1.00 91.88 202 PRO A CA 1
ATOM 1568 C C . PRO A 1 202 ? 21.885 -2.153 -15.401 1.00 91.88 202 PRO A C 1
ATOM 1570 O O . PRO A 1 202 ? 22.591 -1.331 -14.808 1.00 91.88 202 PRO A O 1
ATOM 1573 N N . ILE A 1 203 ? 20.562 -2.044 -15.457 1.00 93.38 203 ILE A N 1
ATOM 1574 C CA . ILE A 1 203 ? 19.787 -1.039 -14.730 1.00 93.38 203 ILE A CA 1
ATOM 1575 C C . ILE A 1 203 ? 18.640 -1.703 -13.966 1.00 93.38 203 ILE A C 1
ATOM 1577 O O . ILE A 1 203 ? 18.054 -2.675 -14.442 1.00 93.38 203 ILE A O 1
ATOM 1581 N N . ASN A 1 204 ? 18.274 -1.156 -12.814 1.00 95.38 204 ASN A N 1
ATOM 1582 C CA . ASN A 1 204 ? 17.043 -1.477 -12.101 1.00 95.38 204 ASN A CA 1
ATOM 1583 C C . ASN A 1 204 ? 16.202 -0.209 -11.872 1.00 95.38 204 ASN A C 1
ATOM 1585 O O . ASN A 1 204 ? 16.496 0.845 -12.440 1.00 95.38 204 ASN A O 1
ATOM 1589 N N . VAL A 1 205 ? 15.154 -0.294 -11.049 1.00 97.00 205 VAL A N 1
ATOM 1590 C CA . VAL A 1 205 ? 14.276 0.855 -10.762 1.00 97.00 205 VAL A CA 1
ATOM 1591 C C . VAL A 1 205 ? 15.006 2.050 -10.130 1.00 97.00 205 VAL A C 1
ATOM 1593 O O . VAL A 1 205 ? 14.538 3.177 -10.246 1.00 97.00 205 VAL A O 1
ATOM 1596 N N . LEU A 1 206 ? 16.171 1.822 -9.514 1.00 96.88 206 LEU A N 1
ATOM 1597 C CA . LEU A 1 206 ? 17.025 2.847 -8.905 1.00 96.88 206 LEU A CA 1
ATOM 1598 C C . LEU A 1 206 ? 18.141 3.336 -9.842 1.00 96.88 206 LEU A C 1
ATOM 1600 O O . LEU A 1 206 ? 18.927 4.200 -9.464 1.00 96.88 206 LEU A O 1
ATOM 1604 N N . GLY A 1 207 ? 18.218 2.811 -11.067 1.00 94.69 207 GLY A N 1
ATOM 1605 C CA . GLY A 1 207 ? 19.201 3.206 -12.072 1.00 94.69 207 GLY A CA 1
ATOM 1606 C C . GLY A 1 207 ? 20.293 2.173 -12.282 1.00 94.69 207 GLY A C 1
ATOM 1607 O O . GLY A 1 207 ? 20.031 0.974 -12.265 1.00 94.69 207 GLY A O 1
ATOM 1608 N N . ARG A 1 208 ? 21.512 2.634 -12.575 1.00 93.62 208 ARG A N 1
ATOM 1609 C CA . ARG A 1 208 ? 22.631 1.750 -12.926 1.00 93.62 208 ARG A CA 1
ATOM 1610 C C . ARG A 1 208 ? 22.982 0.838 -11.752 1.00 93.62 208 ARG A C 1
ATOM 1612 O O . ARG A 1 208 ? 23.282 1.312 -10.660 1.00 93.62 208 ARG A O 1
ATOM 1619 N N . CYS A 1 209 ? 22.998 -0.464 -12.008 1.00 90.50 209 CYS A N 1
ATOM 1620 C CA . CYS A 1 209 ? 23.511 -1.442 -11.062 1.00 90.50 209 CYS A CA 1
ATOM 1621 C C . CYS A 1 209 ? 25.045 -1.477 -11.135 1.00 90.50 209 CYS A C 1
ATOM 1623 O O . CYS A 1 209 ? 25.631 -1.174 -12.179 1.00 90.50 209 CYS A O 1
ATOM 1625 N N . GLY A 1 210 ? 25.702 -1.861 -10.037 1.00 84.12 210 GLY A N 1
ATOM 1626 C CA . GLY A 1 210 ? 27.105 -2.277 -10.106 1.00 84.12 210 GLY A CA 1
ATOM 1627 C C . GLY A 1 210 ? 27.264 -3.461 -11.064 1.00 84.12 210 GLY A C 1
ATOM 1628 O O . GLY A 1 210 ? 26.282 -4.143 -11.361 1.00 84.12 210 GLY A O 1
ATOM 1629 N N . ASP A 1 211 ? 28.482 -3.693 -11.553 1.00 74.69 211 ASP A N 1
ATOM 1630 C CA . ASP A 1 211 ? 28.757 -4.803 -12.467 1.00 74.69 211 ASP A CA 1
ATOM 1631 C C . ASP A 1 211 ? 28.360 -6.127 -11.791 1.00 74.69 211 ASP A C 1
ATOM 1633 O O . ASP A 1 211 ? 29.018 -6.598 -10.863 1.00 74.69 211 ASP A O 1
ATOM 1637 N N . CYS A 1 212 ? 27.233 -6.699 -12.217 1.00 62.22 212 CYS A N 1
ATOM 1638 C CA . CYS A 1 212 ? 26.706 -7.951 -11.697 1.00 62.22 212 CYS A CA 1
ATOM 1639 C C . CYS A 1 212 ? 26.846 -9.043 -12.758 1.00 62.22 212 CYS A C 1
ATOM 1641 O O . CYS A 1 212 ? 26.502 -8.850 -13.925 1.00 62.22 212 CYS A O 1
ATOM 1643 N N . SER A 1 213 ? 27.346 -10.205 -12.340 1.00 54.72 213 SER A N 1
ATOM 1644 C CA . SER A 1 213 ? 27.460 -11.407 -13.171 1.00 54.72 213 SER A CA 1
ATOM 1645 C C . SER A 1 213 ? 26.130 -12.146 -13.346 1.00 54.72 213 SER A C 1
ATOM 1647 O O . SER A 1 213 ? 26.077 -13.130 -14.084 1.00 54.72 213 SER A O 1
ATOM 1649 N N . GLU A 1 214 ? 25.057 -11.703 -12.680 1.00 64.12 214 GLU A N 1
ATOM 1650 C CA . GLU A 1 214 ? 23.744 -12.321 -12.822 1.00 64.12 214 GLU A CA 1
ATOM 1651 C C . GLU A 1 214 ? 23.154 -12.020 -14.207 1.00 64.12 214 GLU A C 1
ATOM 1653 O O . GLU A 1 214 ? 22.955 -10.853 -14.557 1.00 64.12 214 GLU A O 1
ATOM 1658 N N . PRO A 1 215 ? 22.842 -13.051 -15.012 1.00 60.62 215 PRO A N 1
ATOM 1659 C CA . PRO A 1 215 ? 22.177 -12.842 -16.286 1.00 60.62 215 PRO A CA 1
ATOM 1660 C C . PRO A 1 215 ? 20.798 -12.232 -16.030 1.00 60.62 215 PRO A C 1
ATOM 1662 O O . PRO A 1 215 ? 20.059 -12.707 -15.165 1.00 60.62 215 PRO A O 1
ATOM 1665 N N . ALA A 1 216 ? 20.413 -11.205 -16.795 1.00 58.66 216 ALA A N 1
ATOM 1666 C CA . ALA A 1 216 ? 19.055 -10.679 -16.692 1.00 58.66 216 ALA A CA 1
ATOM 1667 C C . ALA A 1 216 ? 18.055 -11.757 -17.093 1.00 58.66 216 ALA A C 1
ATOM 1669 O O . ALA A 1 216 ? 17.850 -12.062 -18.270 1.00 58.66 216 ALA A O 1
ATOM 1670 N N . SER A 1 217 ? 17.413 -12.321 -16.082 1.00 58.59 217 SER A N 1
ATOM 1671 C CA . SER A 1 217 ? 16.233 -13.140 -16.255 1.00 58.59 217 SER A CA 1
ATOM 1672 C C . SER A 1 217 ? 15.034 -12.227 -16.484 1.00 58.59 217 SER A C 1
ATOM 1674 O O . SER A 1 217 ? 14.930 -11.131 -15.925 1.00 58.59 217 SER A O 1
ATOM 1676 N N . ARG A 1 218 ? 14.104 -12.670 -17.332 1.00 54.59 218 ARG A N 1
ATOM 1677 C CA . ARG A 1 218 ? 12.819 -11.980 -17.462 1.00 54.59 218 ARG A CA 1
ATOM 1678 C C . ARG A 1 218 ? 12.124 -11.966 -16.100 1.00 54.59 218 ARG A C 1
ATOM 1680 O O . ARG A 1 218 ? 12.168 -12.946 -15.358 1.00 54.59 218 ARG A O 1
ATOM 1687 N N . SER A 1 219 ? 11.474 -10.850 -15.798 1.00 52.50 219 SER A N 1
ATOM 1688 C CA . SER A 1 219 ? 10.548 -10.749 -14.674 1.00 52.50 219 SER A CA 1
ATOM 1689 C C . SER A 1 219 ? 9.494 -11.859 -14.727 1.00 52.50 219 SER A C 1
ATOM 1691 O O . SER A 1 219 ? 8.882 -12.013 -15.786 1.00 52.50 219 SER A O 1
ATOM 1693 N N . PRO A 1 220 ? 9.213 -12.582 -13.628 1.00 53.34 220 PRO A N 1
ATOM 1694 C CA . PRO A 1 220 ? 8.028 -13.429 -13.533 1.00 53.34 220 PRO A CA 1
ATOM 1695 C C . PRO A 1 220 ? 6.748 -12.593 -13.381 1.00 53.34 220 PRO A C 1
ATOM 1697 O O . PRO A 1 220 ? 5.667 -13.066 -13.710 1.00 53.34 220 PRO A O 1
ATOM 1700 N N . TYR A 1 221 ? 6.866 -11.341 -12.929 1.00 50.06 221 TYR A N 1
ATOM 1701 C CA . TYR A 1 221 ? 5.753 -10.399 -12.816 1.00 50.06 221 TYR A CA 1
ATOM 1702 C C . TYR A 1 221 ? 5.625 -9.618 -14.122 1.00 50.06 221 TYR A C 1
ATOM 1704 O O . TYR A 1 221 ? 6.596 -9.028 -14.607 1.00 50.06 221 TYR A O 1
ATOM 1712 N N . ALA A 1 222 ? 4.461 -9.696 -14.752 1.00 47.69 222 ALA A N 1
ATOM 1713 C CA . ALA A 1 222 ? 4.314 -9.320 -16.144 1.00 47.69 222 ALA A CA 1
ATOM 1714 C C . ALA A 1 222 ? 4.515 -7.818 -16.377 1.00 47.69 222 ALA A C 1
ATOM 1716 O O . ALA A 1 222 ? 3.777 -6.969 -15.893 1.00 47.69 222 ALA A O 1
ATOM 1717 N N . GLY A 1 223 ? 5.466 -7.539 -17.252 1.00 41.47 223 GLY A N 1
ATOM 1718 C CA . GLY A 1 223 ? 5.282 -6.587 -18.327 1.00 41.47 223 GLY A CA 1
ATOM 1719 C C . GLY A 1 223 ? 6.224 -7.031 -19.439 1.00 41.47 223 GLY A C 1
ATOM 1720 O O . GLY A 1 223 ? 7.402 -6.794 -19.484 1.00 41.47 223 GLY A O 1
ATOM 1721 N N . PHE A 1 224 ? 5.772 -7.862 -20.328 1.00 39.34 224 PHE A N 1
ATOM 1722 C CA . PHE A 1 224 ? 5.669 -7.359 -21.678 1.00 39.34 224 PHE A CA 1
ATOM 1723 C C . PHE A 1 224 ? 4.176 -7.413 -21.813 1.00 39.34 224 PHE A C 1
ATOM 1725 O O . PHE A 1 224 ? 3.634 -8.491 -21.561 1.00 39.34 224 PHE A O 1
ATOM 1732 N N . GLY A 1 225 ? 3.568 -6.233 -21.961 1.00 45.6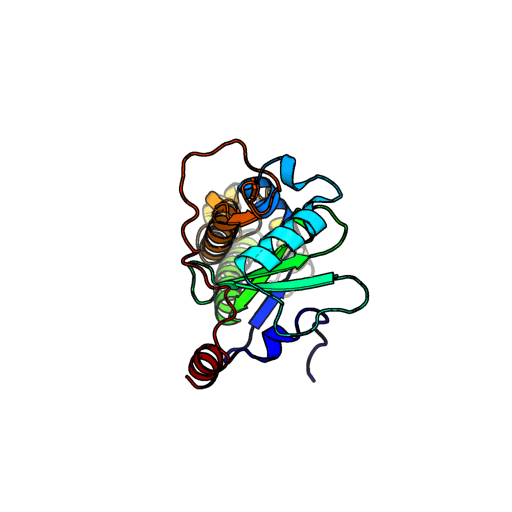2 225 GLY A N 1
ATOM 1733 C CA . GLY A 1 225 ? 2.155 -6.005 -21.701 1.00 45.62 225 GLY A CA 1
ATOM 1734 C C . GLY A 1 225 ? 1.323 -7.257 -21.895 1.00 45.62 225 GLY A C 1
ATOM 1735 O O . GLY A 1 225 ? 1.390 -7.851 -22.973 1.00 45.62 225 GLY A O 1
ATOM 1736 N N . VAL A 1 226 ? 0.654 -7.675 -20.812 1.00 46.94 226 VAL A N 1
ATOM 1737 C CA . VAL A 1 226 ? -0.314 -8.773 -20.819 1.00 46.94 226 VAL A CA 1
ATOM 1738 C C . VAL A 1 226 ? -1.037 -8.667 -22.151 1.00 46.94 226 VAL A C 1
ATOM 1740 O O . VAL A 1 226 ? -1.686 -7.641 -22.372 1.00 46.94 226 VAL A O 1
ATOM 1743 N N . PRO A 1 227 ? -0.816 -9.599 -23.097 1.00 49.38 227 PRO A N 1
ATOM 1744 C CA . PRO A 1 227 ? -1.357 -9.417 -24.428 1.00 49.38 227 PRO A CA 1
ATOM 1745 C C . PRO A 1 227 ? -2.861 -9.254 -24.243 1.00 49.38 227 PRO A C 1
ATOM 1747 O O . PRO A 1 227 ? -3.425 -9.870 -23.341 1.00 49.38 227 PRO A O 1
ATOM 1750 N N . LYS A 1 228 ? -3.475 -8.329 -24.988 1.00 45.19 228 LYS A N 1
ATOM 1751 C CA . LYS A 1 228 ? -4.821 -7.814 -24.684 1.00 45.19 228 LYS A CA 1
ATOM 1752 C C . LYS A 1 228 ? -5.795 -8.933 -24.287 1.00 45.19 228 LYS A C 1
ATOM 1754 O O . LYS A 1 228 ? -6.517 -8.790 -23.313 1.00 45.19 228 LYS A O 1
ATOM 1759 N N . ASN A 1 229 ? -5.709 -10.071 -24.975 1.00 51.09 229 ASN A N 1
ATOM 1760 C CA . ASN A 1 229 ? -6.463 -11.292 -24.711 1.00 51.09 229 ASN A CA 1
ATOM 1761 C C . ASN A 1 229 ? -6.294 -11.883 -23.297 1.00 51.09 229 ASN A C 1
ATOM 1763 O O . ASN A 1 229 ? -7.284 -12.275 -22.707 1.00 51.09 229 ASN A O 1
ATOM 1767 N N . ALA A 1 230 ? -5.093 -11.927 -22.724 1.00 55.06 230 ALA A N 1
ATOM 1768 C CA . ALA A 1 230 ? -4.875 -12.438 -21.368 1.00 55.06 230 ALA A CA 1
ATOM 1769 C C . ALA A 1 230 ? -5.432 -11.493 -20.284 1.00 55.06 230 ALA A C 1
ATOM 1771 O O . ALA A 1 230 ? -5.782 -11.942 -19.193 1.00 55.06 230 ALA A O 1
ATOM 1772 N N . MET A 1 231 ? -5.543 -10.191 -20.582 1.00 50.50 231 MET A N 1
ATOM 1773 C CA . MET A 1 231 ? -6.266 -9.256 -19.718 1.00 50.50 231 MET A CA 1
ATOM 1774 C C . MET A 1 231 ? -7.773 -9.409 -19.936 1.00 50.50 231 MET A C 1
ATOM 1776 O O . MET A 1 231 ? -8.507 -9.530 -18.966 1.00 50.50 231 MET A O 1
ATOM 1780 N N . ASP A 1 232 ? -8.226 -9.497 -21.190 1.00 51.47 232 ASP A N 1
ATOM 1781 C CA . ASP A 1 232 ? -9.630 -9.733 -21.543 1.00 51.47 232 ASP A CA 1
ATOM 1782 C C . ASP A 1 232 ? -10.173 -11.025 -20.899 1.00 51.47 232 ASP A C 1
ATOM 1784 O O . ASP A 1 232 ? -11.299 -11.036 -20.417 1.00 51.47 232 ASP A O 1
ATOM 1788 N N . GLU A 1 233 ? -9.371 -12.091 -20.825 1.00 61.47 233 GLU A N 1
ATOM 1789 C CA . GLU A 1 233 ? -9.713 -13.353 -20.154 1.00 61.47 233 GLU A CA 1
ATOM 1790 C C . GLU A 1 233 ? -9.915 -13.183 -18.643 1.00 61.47 233 GLU A C 1
ATOM 1792 O O . GLU A 1 233 ? -10.827 -13.788 -18.089 1.00 61.47 233 GLU A O 1
ATOM 1797 N N . ARG A 1 234 ? -9.118 -12.329 -17.984 1.00 53.41 234 ARG A N 1
ATOM 1798 C CA . ARG A 1 234 ? -9.314 -11.970 -16.567 1.00 53.41 234 ARG A CA 1
ATOM 1799 C C . ARG A 1 234 ? -10.451 -10.974 -16.341 1.00 53.41 234 ARG A C 1
ATOM 1801 O O . ARG A 1 234 ? -10.967 -10.900 -15.236 1.00 53.41 234 ARG A O 1
ATOM 1808 N N . ILE A 1 235 ? -10.810 -10.188 -17.355 1.00 45.66 235 ILE A N 1
ATOM 1809 C CA . ILE A 1 235 ? -11.957 -9.270 -17.316 1.00 45.66 235 ILE A CA 1
ATOM 1810 C C . ILE A 1 235 ? -13.273 -10.034 -17.502 1.00 45.66 235 ILE A C 1
ATOM 1812 O O . ILE A 1 235 ? -14.306 -9.633 -16.974 1.00 45.66 235 ILE A O 1
ATOM 1816 N N . ALA A 1 236 ? -13.243 -11.115 -18.283 1.00 45.97 236 ALA A N 1
ATOM 1817 C CA . ALA A 1 236 ? -14.411 -11.918 -18.624 1.00 45.97 236 ALA A CA 1
ATOM 1818 C C . ALA A 1 236 ? -14.750 -13.020 -17.599 1.00 45.97 236 ALA A C 1
ATOM 1820 O O . ALA A 1 236 ? -15.823 -13.615 -17.717 1.00 45.97 236 ALA A O 1
ATOM 1821 N N . SER A 1 237 ? -13.857 -13.310 -16.645 1.00 45.66 237 SER A N 1
ATOM 1822 C CA . SER A 1 237 ? -14.037 -14.283 -15.553 1.00 45.66 237 SER A CA 1
ATOM 1823 C C . SER A 1 237 ? -14.537 -13.628 -14.273 1.00 45.66 237 SER A C 1
ATOM 1825 O O . SER A 1 237 ? -15.460 -14.195 -13.652 1.00 45.66 237 SER A O 1
#